Protein AF-A7TA63-F1 (afdb_monomer)

Sequence (282 aa):
MDDSQARKIVGQLEKQIEVIKAYAHTDEETIYQESALFKVASDSLFDERQIQNIIKDSHANIVTVSREFFVIEKTGRRHETEKLYQDLKPYRLLQFHMDDIMSGHFSKTMMEDWANGDKNLLAWRAATGETAFEKTANTNQEIAEQEYFDHGTLLVAFVRAGVELAFETMTASGIIAESAYYESLHETPLIANTIARKKLYEMNRVISDTAEYGCYLFDHACKPLLEDFMKTVHTDVIGKSFSKDNGVDNQELIAVNKAIREHEVEKVGAVLRASMTAMKKI

Mean predicted aligned error: 14.35 Å

InterPro domains:
  IPR000506 Ketol-acid reductoisomerase, C-terminal [PF01450] (153-276)
  IPR000506 Ketol-acid reductoisomerase, C-terminal [PS51851] (139-279)
  IPR008927 6-phosphogluconate dehydrogenase-like, C-terminal domain superfamily [SSF48179] (93-136)
  IPR008927 6-phosphogluconate dehydrogenase-like, C-terminal domain superfamily [SSF48179] (142-279)
  IPR013023 Ketol-acid reductoisomerase [PTHR21371] (115-281)
  IPR013328 6-phosphogluconate dehydrogenase, domain 2 [G3DSA:1.10.1040.10] (19-282)
  IPR019455 Acetolactate synthase, small subunit, C-terminal [PF10369] (33-96)
  IPR045865 ACT-like domain [SSF55021] (25-96)

pLDDT: mean 79.31, std 15.92, range [33.53, 97.81]

Foldseek 3Di:
DDPVVQVVVQVVQCPDPPDPGDDDDDPVRDDDKAKWKWKFFLCLVPVPPQVVVLLVVLVWDFPDDDNTITMIIHIGDPVSNVVSVVSCVVRHGPDTDDDCPRVCVLVVVCVVCVVVVVVVLVVVLVVVCVDPVNVPDDDPDDADPVNCCQQAQVVVVCLLVQLLVQLCVCVVSVHDSLVSLCVGVVCVVVLVVQCVVRRVNSSLVVDDSSVSSVVVVCCVVVCVVCVVVVVVDDSCSHRHGVDPDPDDDPVVVVVVVVVSCPRSSNVSVVVVVVVVVVVVPD

Nearest PDB structures (foldseek):
  1yrl-assembly1_B  TM=9.744E-01  e=3.727E-14  Escherichia coli
  3ulk-assembly1_A  TM=9.748E-01  e=4.912E-14  Escherichia coli K-12
  1yrl-assembly1_D  TM=8.476E-01  e=2.577E-13  Escherichia coli
  2pc6-assembly1_A  TM=5.976E-01  e=9.847E-03  Nitrosomonas europaea ATCC 19718
  2pc6-assembly2_D  TM=6.185E-01  e=1.619E-02  Nitrosomonas europaea ATCC 19718

Structure (mmCIF, N/CA/C/O backbone):
data_AF-A7TA63-F1
#
_entry.id   AF-A7TA63-F1
#
loop_
_atom_site.group_PDB
_atom_site.id
_atom_site.type_symbol
_atom_site.label_atom_id
_atom_site.label_alt_id
_atom_site.label_comp_id
_atom_site.label_asym_id
_atom_site.label_entity_id
_atom_site.label_seq_id
_atom_site.pdbx_PDB_ins_code
_atom_site.Cartn_x
_atom_site.Cartn_y
_atom_site.Cartn_z
_atom_site.occupancy
_atom_site.B_iso_or_equiv
_atom_site.auth_seq_id
_atom_site.auth_comp_id
_atom_site.auth_asym_id
_atom_site.auth_atom_id
_atom_site.pdbx_PDB_model_num
ATOM 1 N N . MET A 1 1 ? 13.945 21.956 -14.832 1.00 53.81 1 MET A N 1
ATOM 2 C CA . MET A 1 1 ? 13.839 22.452 -13.438 1.00 53.81 1 MET A CA 1
ATOM 3 C C . MET A 1 1 ? 14.879 23.549 -13.240 1.00 53.81 1 MET A C 1
ATOM 5 O O . MET A 1 1 ? 15.939 23.428 -13.841 1.00 53.81 1 MET A O 1
ATOM 9 N N . ASP A 1 2 ? 14.596 24.617 -12.486 1.00 64.88 2 ASP A N 1
ATOM 10 C CA . ASP A 1 2 ? 15.633 25.620 -12.190 1.00 64.88 2 ASP A CA 1
ATOM 11 C C . ASP A 1 2 ? 16.641 25.079 -11.147 1.00 64.88 2 ASP A C 1
ATOM 13 O O . ASP A 1 2 ? 16.307 24.214 -10.331 1.00 64.88 2 ASP A O 1
ATOM 17 N N . ASP A 1 3 ? 17.886 25.564 -11.176 1.00 60.69 3 ASP A N 1
ATOM 18 C CA . ASP A 1 3 ? 18.978 25.080 -10.308 1.00 60.69 3 ASP A CA 1
ATOM 19 C C . ASP A 1 3 ? 18.711 25.321 -8.801 1.00 60.69 3 ASP A C 1
ATOM 21 O O . ASP A 1 3 ? 19.213 24.609 -7.932 1.00 60.69 3 ASP A O 1
ATOM 25 N N . SER A 1 4 ? 17.866 26.298 -8.461 1.00 61.03 4 SER A N 1
ATOM 26 C CA . SER A 1 4 ? 17.436 26.607 -7.090 1.00 61.03 4 SER A CA 1
ATOM 27 C C . SER A 1 4 ? 16.388 25.607 -6.578 1.00 61.03 4 SER A C 1
ATOM 29 O O . SER A 1 4 ? 16.456 25.152 -5.432 1.00 61.03 4 SER A O 1
ATOM 31 N N . GLN A 1 5 ? 15.453 25.198 -7.436 1.00 57.38 5 GLN A N 1
ATOM 32 C CA . GLN A 1 5 ? 14.463 24.152 -7.177 1.00 57.38 5 GLN A CA 1
ATOM 33 C C . GLN A 1 5 ? 15.135 22.783 -7.023 1.00 57.38 5 GLN A C 1
ATOM 35 O O . GLN A 1 5 ? 14.825 22.055 -6.080 1.00 57.38 5 GLN A O 1
ATOM 40 N N . ALA A 1 6 ? 16.122 22.482 -7.871 1.00 60.56 6 ALA A N 1
ATOM 41 C CA . ALA A 1 6 ? 16.921 21.261 -7.792 1.00 60.56 6 ALA A CA 1
ATOM 42 C C . ALA A 1 6 ? 17.615 21.112 -6.435 1.00 60.56 6 ALA A C 1
ATOM 44 O O . ALA A 1 6 ? 17.531 20.075 -5.778 1.00 60.56 6 ALA A O 1
ATOM 45 N N . ARG A 1 7 ? 18.243 22.196 -5.970 1.00 63.38 7 ARG A N 1
ATOM 46 C CA . ARG A 1 7 ? 18.928 22.244 -4.673 1.00 63.38 7 ARG A CA 1
ATOM 47 C C . ARG A 1 7 ? 17.973 22.112 -3.492 1.00 63.38 7 ARG A C 1
ATOM 49 O O . ARG A 1 7 ? 18.346 21.510 -2.487 1.00 63.38 7 ARG A O 1
ATOM 56 N N . LYS A 1 8 ? 16.749 22.643 -3.593 1.00 59.38 8 LYS A N 1
ATOM 57 C CA . LYS A 1 8 ? 15.716 22.441 -2.565 1.00 59.38 8 LYS A CA 1
ATOM 58 C C . LYS A 1 8 ? 15.323 20.971 -2.440 1.00 59.38 8 LYS A C 1
ATOM 60 O O . LYS A 1 8 ? 15.286 20.478 -1.318 1.00 59.38 8 LYS A O 1
ATOM 65 N N . ILE A 1 9 ? 15.093 20.286 -3.561 1.00 57.59 9 ILE A N 1
ATOM 66 C CA . ILE A 1 9 ? 14.708 18.866 -3.584 1.00 57.59 9 ILE A CA 1
ATOM 67 C C . ILE A 1 9 ? 15.854 17.985 -3.078 1.00 57.59 9 ILE A C 1
ATOM 69 O O . ILE A 1 9 ? 15.640 17.155 -2.200 1.00 57.59 9 ILE A O 1
ATOM 73 N N . VAL A 1 10 ? 17.086 18.221 -3.539 1.00 66.19 10 VAL A N 1
ATOM 74 C CA . VAL A 1 10 ? 18.284 17.527 -3.029 1.00 66.19 10 VAL A CA 1
ATOM 75 C C . VAL A 1 10 ? 18.410 17.706 -1.514 1.00 66.19 10 VAL A C 1
ATOM 77 O O . VAL A 1 10 ? 18.545 16.726 -0.788 1.00 66.19 10 VAL A O 1
ATOM 80 N N . GLY A 1 11 ? 18.259 18.934 -1.010 1.00 54.28 11 GLY A N 1
ATOM 81 C CA . GLY A 1 11 ? 18.314 19.213 0.427 1.00 54.28 11 GLY A CA 1
ATOM 82 C C . GLY A 1 11 ? 17.121 18.689 1.240 1.00 54.28 11 GLY A C 1
ATOM 83 O O . GLY A 1 11 ? 17.199 18.648 2.468 1.00 54.28 11 GLY A O 1
ATOM 84 N N . GLN A 1 12 ? 16.008 18.323 0.599 1.00 55.81 12 GLN A N 1
ATOM 85 C CA . GLN A 1 12 ? 14.879 17.630 1.230 1.00 55.81 12 GLN A CA 1
ATOM 86 C C . GLN A 1 12 ? 15.097 16.111 1.250 1.00 55.81 12 GLN A C 1
ATOM 88 O O . GLN A 1 12 ? 14.783 15.478 2.254 1.00 55.81 12 GLN A O 1
ATOM 93 N N . LEU A 1 13 ? 15.680 15.542 0.190 1.00 51.88 13 LEU A N 1
ATOM 94 C CA . LEU A 1 13 ? 16.027 14.121 0.100 1.00 51.88 13 LEU A CA 1
ATOM 95 C C . LEU A 1 13 ? 17.143 13.746 1.081 1.00 51.88 13 LEU A C 1
ATOM 97 O O . LEU A 1 13 ? 17.016 12.753 1.781 1.00 51.88 13 LEU A O 1
ATOM 101 N N . GLU A 1 14 ? 18.172 14.584 1.241 1.00 55.19 14 GLU A N 1
ATOM 102 C CA . GLU A 1 14 ? 19.239 14.378 2.242 1.00 55.19 14 GLU A CA 1
ATOM 103 C C . GLU A 1 14 ? 18.755 14.449 3.702 1.00 55.19 14 GLU A C 1
ATOM 105 O O . GLU A 1 14 ? 19.492 14.099 4.621 1.00 55.19 14 GLU A O 1
ATOM 110 N N . LYS A 1 15 ? 17.525 14.922 3.941 1.00 44.00 15 LYS A N 1
ATOM 111 C CA . LYS A 1 15 ? 16.909 14.954 5.277 1.00 44.00 15 LYS A CA 1
ATOM 112 C C . LYS A 1 15 ? 16.076 13.713 5.589 1.00 44.00 15 LYS A C 1
ATOM 114 O O . LYS A 1 15 ? 15.594 13.604 6.716 1.00 44.00 15 LYS A O 1
ATOM 119 N N . GLN A 1 16 ? 15.892 12.811 4.627 1.00 45.34 16 GLN A N 1
ATOM 120 C CA . GLN A 1 16 ? 15.265 11.516 4.871 1.00 45.34 16 GLN A CA 1
ATOM 121 C C . GLN A 1 16 ? 16.235 10.599 5.619 1.00 45.34 16 GLN A C 1
ATOM 123 O O . GLN A 1 16 ? 17.453 10.663 5.434 1.00 45.34 16 GLN A O 1
ATOM 128 N N . ILE A 1 17 ? 15.696 9.750 6.492 1.00 33.97 17 ILE A N 1
ATOM 129 C CA . ILE A 1 17 ? 16.495 8.744 7.193 1.00 33.97 17 ILE A CA 1
ATOM 130 C C . ILE A 1 17 ? 16.982 7.748 6.124 1.00 33.97 17 ILE A C 1
ATOM 132 O O . ILE A 1 17 ? 16.183 7.301 5.316 1.00 33.97 17 ILE A O 1
ATOM 136 N N . GLU A 1 18 ? 18.291 7.462 6.105 1.00 33.69 18 GLU A N 1
ATOM 137 C CA . GLU A 1 18 ? 19.016 6.575 5.158 1.00 33.69 18 GLU A CA 1
ATOM 138 C C . GLU A 1 18 ? 19.548 7.182 3.843 1.00 33.69 18 GLU A C 1
ATOM 140 O O . GLU A 1 18 ? 20.330 6.528 3.149 1.00 33.69 18 GLU A O 1
ATOM 145 N N . VAL A 1 19 ? 19.284 8.455 3.526 1.00 37.50 19 VAL A N 1
ATOM 146 C CA . VAL A 1 19 ? 19.917 9.093 2.354 1.00 37.50 19 VAL A CA 1
ATOM 147 C C . VAL A 1 19 ? 21.323 9.585 2.704 1.00 37.50 19 VAL A C 1
ATOM 149 O O . VAL A 1 19 ? 21.501 10.593 3.382 1.00 37.50 19 VAL A O 1
ATOM 152 N N . ILE A 1 20 ? 22.349 8.880 2.213 1.00 45.41 20 ILE A N 1
ATOM 153 C CA . ILE A 1 20 ? 23.762 9.252 2.427 1.00 45.41 20 ILE A CA 1
ATOM 154 C C . ILE A 1 20 ? 24.123 10.526 1.642 1.00 45.41 20 ILE A C 1
ATOM 156 O O . ILE A 1 20 ? 24.919 11.335 2.125 1.00 45.41 20 ILE A O 1
ATOM 160 N N . LYS A 1 21 ? 23.569 10.695 0.429 1.00 33.53 21 LYS A N 1
ATOM 161 C CA . LYS A 1 21 ? 23.779 11.865 -0.441 1.00 33.53 21 LYS A CA 1
ATOM 162 C C . LYS A 1 21 ? 22.793 11.889 -1.610 1.00 33.53 21 LYS A C 1
ATOM 164 O O . LYS A 1 21 ? 22.507 10.833 -2.170 1.00 33.53 21 LYS A O 1
ATOM 169 N N . ALA A 1 22 ? 22.347 13.075 -2.025 1.00 41.25 22 ALA A N 1
ATOM 170 C CA . ALA A 1 22 ? 21.531 13.250 -3.228 1.00 41.25 22 ALA A CA 1
ATOM 171 C C . ALA A 1 22 ? 22.246 14.128 -4.270 1.00 41.25 22 ALA A C 1
ATOM 173 O O . ALA A 1 22 ? 23.018 15.028 -3.936 1.00 41.25 22 ALA A O 1
ATOM 174 N N . TYR A 1 23 ? 21.999 13.850 -5.549 1.00 47.62 23 TYR A N 1
ATOM 175 C CA . TYR A 1 23 ? 22.597 14.558 -6.679 1.00 47.62 23 TYR A CA 1
ATOM 176 C C . TYR A 1 23 ? 21.490 15.101 -7.581 1.00 47.62 23 TYR A C 1
ATOM 178 O O . TYR A 1 23 ? 20.477 14.438 -7.788 1.00 47.62 23 TYR A O 1
ATOM 186 N N . ALA A 1 24 ? 21.691 16.304 -8.112 1.00 48.75 24 ALA A N 1
ATOM 187 C CA . ALA A 1 24 ? 20.853 16.866 -9.162 1.00 48.75 24 ALA A CA 1
ATOM 188 C C . ALA A 1 24 ? 21.648 16.904 -10.466 1.00 48.75 24 ALA A C 1
ATOM 190 O O . ALA A 1 24 ? 22.816 17.297 -10.467 1.00 48.75 24 ALA A O 1
ATOM 191 N N . HIS A 1 25 ? 20.992 16.520 -11.555 1.00 53.28 25 HIS A N 1
ATOM 192 C CA . HIS A 1 25 ? 21.517 16.577 -12.912 1.00 53.28 25 HIS A CA 1
ATOM 193 C C . HIS A 1 25 ? 20.530 17.346 -13.787 1.00 53.28 25 HIS A C 1
ATOM 195 O O . HIS A 1 25 ? 19.318 17.303 -13.560 1.00 53.28 25 HIS A O 1
ATOM 201 N N . THR A 1 26 ? 21.043 18.078 -14.770 1.00 61.34 26 THR A N 1
ATOM 202 C CA . THR A 1 26 ? 20.208 18.711 -15.797 1.00 61.34 26 THR A CA 1
ATOM 203 C C . THR A 1 26 ? 19.808 17.693 -16.873 1.00 61.34 26 THR A C 1
ATOM 205 O O . THR A 1 26 ? 20.427 16.635 -17.003 1.00 61.34 26 THR A O 1
ATOM 208 N N . ASP A 1 27 ? 18.772 17.985 -17.667 1.00 49.59 27 ASP A N 1
ATOM 209 C CA . ASP A 1 27 ? 18.312 17.078 -18.737 1.00 49.59 27 ASP A CA 1
ATOM 210 C C . ASP A 1 27 ? 19.390 16.832 -19.812 1.00 49.59 27 ASP A C 1
ATOM 212 O O . ASP A 1 27 ? 19.384 15.795 -20.470 1.00 49.59 27 ASP A O 1
ATOM 216 N N . GLU A 1 28 ? 20.353 17.749 -19.960 1.00 51.25 28 GLU A N 1
ATOM 217 C CA . GLU A 1 28 ? 21.514 17.590 -20.849 1.00 51.25 28 GLU A CA 1
ATOM 218 C C . GLU A 1 28 ? 22.608 16.684 -20.251 1.00 51.25 28 GLU A C 1
ATOM 220 O O . GLU A 1 28 ? 23.429 16.132 -20.983 1.00 51.25 28 GLU A O 1
ATOM 225 N N . GLU A 1 29 ? 22.598 16.489 -18.930 1.00 41.81 29 GLU A N 1
ATOM 226 C CA . GLU A 1 29 ? 23.540 15.651 -18.177 1.00 41.81 29 GLU A CA 1
ATOM 227 C C . GLU A 1 29 ? 22.966 14.259 -17.851 1.00 41.81 29 GLU A C 1
ATOM 229 O O . GLU A 1 29 ? 23.691 13.394 -17.357 1.00 41.81 29 GLU A O 1
ATOM 234 N N . THR A 1 30 ? 21.681 14.023 -18.145 1.00 48.62 30 THR A N 1
ATOM 235 C CA . THR A 1 30 ? 20.950 12.805 -17.764 1.00 48.62 30 THR A CA 1
ATOM 236 C C . THR A 1 30 ? 20.562 11.988 -18.996 1.00 48.62 30 THR A C 1
ATOM 238 O O . THR A 1 30 ? 19.736 12.395 -19.809 1.00 48.62 30 THR A O 1
ATOM 241 N N . ILE A 1 31 ? 21.1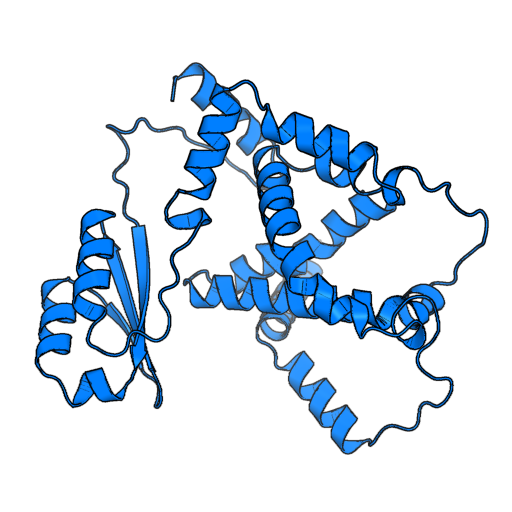24 10.785 -19.137 1.00 52.47 31 ILE 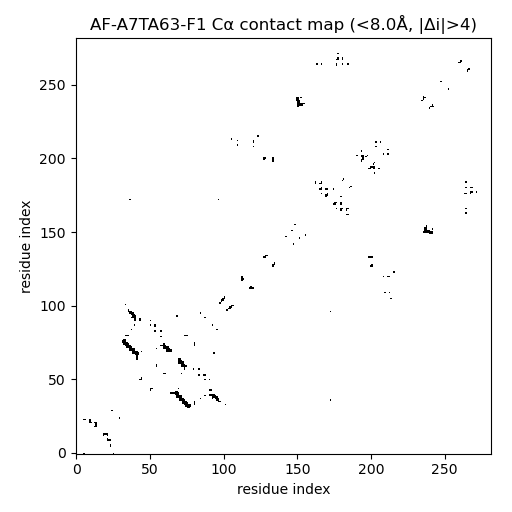A N 1
ATOM 242 C CA . ILE A 1 31 ? 20.647 9.805 -20.122 1.00 52.47 31 ILE A CA 1
ATOM 243 C C . ILE A 1 31 ? 19.531 8.995 -19.454 1.00 52.47 31 ILE A C 1
ATOM 245 O O . ILE A 1 31 ? 19.810 8.060 -18.710 1.00 52.47 31 ILE A O 1
ATOM 249 N N . TYR A 1 32 ? 18.269 9.344 -19.718 1.00 54.53 32 TYR A N 1
ATOM 250 C CA . TYR A 1 32 ? 17.125 8.556 -19.252 1.00 54.53 32 TYR A CA 1
ATOM 251 C C . TYR A 1 32 ? 17.061 7.228 -20.020 1.00 54.53 32 TYR A C 1
ATOM 253 O O . TYR A 1 32 ? 16.802 7.194 -21.229 1.00 54.53 32 TYR A O 1
ATOM 261 N N . GLN A 1 33 ? 17.340 6.138 -19.312 1.00 48.09 33 GLN A N 1
ATOM 262 C CA . GLN A 1 33 ? 17.043 4.778 -19.738 1.00 48.09 33 GLN A CA 1
ATOM 263 C C . GLN A 1 33 ? 15.970 4.223 -18.804 1.00 48.09 33 GLN A C 1
ATOM 265 O O . GLN A 1 33 ? 16.122 4.240 -17.588 1.00 48.09 33 GLN A O 1
ATOM 270 N N . GLU A 1 34 ? 14.876 3.769 -19.391 1.00 59.41 34 GLU A N 1
ATOM 271 C CA . GLU A 1 34 ? 13.706 3.205 -18.733 1.00 59.41 34 GLU A CA 1
ATOM 272 C C . GLU A 1 34 ? 13.710 1.701 -19.003 1.00 59.41 34 GLU A C 1
ATOM 274 O O . GLU A 1 34 ? 13.905 1.293 -20.151 1.00 59.41 34 GLU A O 1
ATOM 279 N N . SER A 1 35 ? 13.504 0.877 -17.976 1.00 60.62 35 SER A N 1
ATOM 280 C CA . SER A 1 35 ? 13.228 -0.552 -18.154 1.00 60.62 35 SER A CA 1
ATOM 281 C C . SER A 1 35 ? 11.720 -0.771 -18.177 1.00 60.62 35 SER A C 1
ATOM 283 O O . SER A 1 35 ? 11.033 -0.390 -17.238 1.00 60.62 35 SER A O 1
ATOM 285 N N . ALA A 1 36 ? 11.217 -1.390 -19.243 1.00 64.44 36 ALA A N 1
ATOM 286 C CA . ALA A 1 36 ? 9.819 -1.778 -19.392 1.00 64.44 36 ALA A CA 1
ATOM 287 C C . ALA A 1 36 ? 9.696 -3.303 -19.463 1.00 64.44 36 ALA A C 1
ATOM 289 O O . ALA A 1 36 ? 10.477 -3.955 -20.165 1.00 64.44 36 ALA A O 1
ATOM 290 N N . LEU A 1 37 ? 8.697 -3.858 -18.771 1.00 70.94 37 LEU A N 1
ATOM 291 C CA . LEU A 1 37 ? 8.386 -5.286 -18.786 1.00 70.94 37 LEU A CA 1
ATOM 292 C C . LEU A 1 37 ? 7.083 -5.558 -19.540 1.00 70.94 37 LEU A C 1
ATOM 294 O O . LEU A 1 37 ? 6.034 -4.973 -19.267 1.00 70.94 37 LEU A O 1
ATOM 298 N N . PHE A 1 38 ? 7.143 -6.502 -20.472 1.00 76.31 38 PHE A N 1
ATOM 299 C CA . PHE A 1 38 ? 6.030 -6.906 -21.322 1.00 76.31 38 PHE A CA 1
ATOM 300 C C . PHE A 1 38 ? 5.689 -8.358 -21.033 1.00 76.31 38 PHE A C 1
ATOM 302 O O . PHE A 1 38 ? 6.486 -9.252 -21.320 1.00 76.31 38 PHE A O 1
ATOM 309 N N . LYS A 1 39 ? 4.499 -8.607 -20.483 1.00 76.94 39 LYS A N 1
ATOM 310 C CA . LYS A 1 39 ? 4.003 -9.963 -20.256 1.00 76.94 39 LYS A CA 1
ATOM 311 C C . LYS A 1 39 ? 3.156 -10.397 -21.440 1.00 76.94 39 LYS A C 1
ATOM 313 O O . LYS A 1 39 ? 2.088 -9.839 -21.688 1.00 76.94 39 LYS A O 1
ATOM 318 N N . VAL A 1 40 ? 3.617 -11.415 -22.147 1.00 81.50 40 VAL A N 1
ATOM 319 C CA . VAL A 1 40 ? 3.031 -11.904 -23.398 1.00 81.50 40 VAL A CA 1
ATOM 320 C C . VAL A 1 40 ? 2.637 -13.372 -23.230 1.00 81.50 40 VAL A C 1
ATOM 322 O O . VAL A 1 40 ? 3.275 -14.100 -22.471 1.00 81.50 40 VAL A O 1
ATOM 325 N N . ALA A 1 41 ? 1.573 -13.820 -23.898 1.00 83.94 41 ALA A N 1
ATOM 326 C CA . ALA A 1 41 ? 1.156 -15.221 -23.857 1.00 83.94 41 ALA A CA 1
ATOM 327 C C . ALA A 1 41 ? 2.229 -16.157 -24.456 1.00 83.94 41 ALA A C 1
ATOM 329 O O . ALA A 1 41 ? 2.826 -15.856 -25.490 1.00 83.94 41 ALA A O 1
ATOM 330 N N . SER A 1 42 ? 2.495 -17.295 -23.802 1.00 83.38 42 SER A N 1
ATOM 331 C CA . SER A 1 42 ? 3.596 -18.197 -24.192 1.00 83.38 42 SER A CA 1
ATOM 332 C C . SER A 1 42 ? 3.416 -18.854 -25.556 1.00 83.38 42 SER A C 1
ATOM 334 O O . SER A 1 42 ? 4.409 -19.152 -26.212 1.00 83.38 42 SER A O 1
ATOM 336 N N . ASP A 1 43 ? 2.178 -19.066 -25.999 1.00 82.25 43 ASP A N 1
ATOM 337 C CA . ASP A 1 43 ? 1.867 -19.600 -27.333 1.00 82.25 43 ASP A CA 1
ATOM 338 C C . ASP A 1 43 ? 2.452 -18.721 -28.449 1.00 82.25 43 ASP A C 1
ATOM 340 O O . ASP A 1 43 ? 3.068 -19.214 -29.394 1.00 82.25 43 ASP A O 1
ATOM 344 N N . SER A 1 44 ? 2.397 -17.406 -28.257 1.00 80.12 44 SER A N 1
ATOM 345 C CA . SER A 1 44 ? 2.892 -16.420 -29.215 1.00 80.12 44 SER A CA 1
ATOM 346 C C . SER A 1 44 ? 4.410 -16.523 -29.423 1.00 80.12 44 SER A C 1
ATOM 348 O O . SER A 1 44 ? 4.891 -16.296 -30.529 1.00 80.12 44 SER A O 1
ATOM 350 N N . LEU A 1 45 ? 5.177 -16.935 -28.401 1.00 79.50 45 LEU A N 1
ATOM 351 C CA . LEU A 1 45 ? 6.637 -17.098 -28.491 1.00 79.50 45 LEU A CA 1
ATOM 352 C C . LEU A 1 45 ? 7.057 -18.244 -29.421 1.00 79.50 45 LEU A C 1
ATOM 354 O O . LEU A 1 45 ? 8.101 -18.155 -30.074 1.00 79.50 45 LEU A O 1
ATOM 358 N N . PHE A 1 46 ? 6.282 -19.328 -29.455 1.00 76.19 46 PHE A N 1
ATOM 359 C CA . PHE A 1 46 ? 6.643 -20.555 -30.170 1.00 76.19 46 PHE A CA 1
ATOM 360 C C . PHE A 1 46 ? 5.974 -20.660 -31.541 1.00 76.19 46 PHE A C 1
ATOM 362 O O . PHE A 1 46 ? 6.592 -21.182 -32.472 1.00 76.19 46 PHE A O 1
ATOM 369 N N . ASP A 1 47 ? 4.762 -20.123 -31.680 1.00 73.06 47 ASP A N 1
ATOM 370 C CA . ASP A 1 47 ? 3.962 -20.267 -32.895 1.00 73.06 47 ASP A CA 1
ATOM 371 C C . ASP A 1 47 ? 4.226 -19.149 -33.920 1.00 73.06 47 ASP A C 1
ATOM 373 O O . ASP A 1 47 ? 4.037 -19.346 -35.124 1.00 73.06 47 ASP A O 1
ATOM 377 N N . GLU A 1 48 ? 4.743 -17.992 -33.486 1.00 74.38 48 GLU A N 1
ATOM 378 C CA . GLU A 1 48 ? 4.901 -16.813 -34.340 1.00 74.38 48 GLU A CA 1
ATOM 379 C C . GLU A 1 48 ? 6.368 -16.383 -34.498 1.00 74.38 48 GLU A C 1
ATOM 381 O O . GLU A 1 48 ? 6.959 -15.732 -33.645 1.00 74.38 48 GLU A O 1
ATOM 386 N N . ARG A 1 49 ? 6.988 -16.660 -35.656 1.00 77.88 49 ARG A N 1
ATOM 387 C CA . ARG A 1 49 ? 8.387 -16.242 -35.923 1.00 77.88 49 ARG A CA 1
ATOM 388 C C . ARG A 1 49 ? 8.618 -14.730 -35.840 1.00 77.88 49 ARG A C 1
ATOM 390 O O . ARG A 1 49 ? 9.750 -14.299 -35.634 1.00 77.88 49 ARG A O 1
ATOM 397 N N . GLN A 1 50 ? 7.579 -13.926 -36.050 1.00 82.62 50 GLN A N 1
ATOM 398 C CA . GLN A 1 50 ? 7.704 -12.472 -36.063 1.00 82.62 50 GLN A CA 1
ATOM 399 C C . GLN A 1 50 ? 7.994 -11.905 -34.668 1.00 82.62 50 GLN A C 1
ATOM 401 O O . GLN A 1 50 ? 8.815 -10.996 -34.571 1.00 82.62 50 GLN A O 1
ATOM 406 N N . ILE A 1 51 ? 7.449 -12.487 -33.591 1.00 84.38 51 ILE A N 1
ATOM 407 C CA . ILE A 1 51 ? 7.730 -12.000 -32.234 1.00 84.38 51 ILE A CA 1
ATOM 408 C C . ILE A 1 51 ? 9.189 -12.223 -31.833 1.00 84.38 51 ILE A C 1
ATOM 410 O O . ILE A 1 51 ? 9.801 -11.362 -31.210 1.00 84.38 51 ILE A O 1
ATOM 414 N N . GLN A 1 52 ? 9.784 -13.344 -32.251 1.00 84.06 52 GLN A N 1
ATOM 415 C CA . GLN A 1 52 ? 11.191 -13.645 -31.975 1.00 84.06 52 GLN A CA 1
ATOM 416 C C . GLN A 1 52 ? 12.117 -12.629 -32.654 1.00 84.06 52 GLN A C 1
ATOM 418 O O . GLN A 1 52 ? 13.118 -12.215 -32.069 1.00 84.06 52 GLN A O 1
ATOM 423 N N . ASN A 1 53 ? 11.757 -12.190 -33.866 1.00 85.88 53 ASN A N 1
ATOM 424 C CA . ASN A 1 53 ? 12.475 -11.126 -34.563 1.00 85.88 53 ASN A CA 1
ATOM 425 C C . ASN A 1 53 ? 12.277 -9.774 -33.867 1.00 85.88 53 ASN A C 1
ATOM 427 O O . ASN A 1 53 ? 13.260 -9.086 -33.637 1.00 85.88 53 ASN A O 1
ATOM 431 N N . ILE A 1 54 ? 11.054 -9.433 -33.445 1.00 87.12 54 ILE A N 1
ATOM 432 C CA . ILE A 1 54 ? 10.769 -8.194 -32.698 1.00 87.12 54 ILE A CA 1
ATOM 433 C C . ILE A 1 54 ? 11.589 -8.130 -31.402 1.00 87.12 54 ILE A C 1
ATOM 435 O O . ILE A 1 54 ? 12.218 -7.110 -31.125 1.00 87.12 54 ILE A O 1
ATOM 439 N N . ILE A 1 55 ? 11.648 -9.218 -30.629 1.00 86.38 55 ILE A N 1
ATOM 440 C CA . ILE A 1 55 ? 12.443 -9.296 -29.389 1.00 86.38 55 ILE A CA 1
ATOM 441 C C . ILE A 1 55 ? 13.936 -9.105 -29.692 1.00 86.38 55 ILE A C 1
ATOM 443 O O . ILE A 1 55 ? 14.620 -8.331 -29.022 1.00 86.38 55 ILE A O 1
ATOM 447 N N . LYS A 1 56 ? 14.443 -9.770 -30.736 1.00 85.88 56 LYS A N 1
ATOM 448 C CA . LYS A 1 56 ? 15.853 -9.688 -31.133 1.00 85.88 56 LYS A CA 1
ATOM 449 C C . LYS A 1 56 ? 16.238 -8.297 -31.646 1.00 85.88 56 LYS A C 1
ATOM 451 O O . LYS A 1 56 ? 17.273 -7.769 -31.246 1.00 85.88 56 LYS A O 1
ATOM 456 N N . ASP A 1 57 ? 15.411 -7.714 -32.506 1.00 88.38 57 ASP A N 1
ATOM 457 C CA . ASP A 1 57 ? 15.659 -6.429 -33.167 1.00 88.38 57 ASP A CA 1
ATOM 458 C C . ASP A 1 57 ? 15.456 -5.243 -32.214 1.00 88.38 57 ASP A C 1
ATOM 460 O O . ASP A 1 57 ? 16.066 -4.190 -32.392 1.00 88.38 57 ASP A O 1
ATOM 464 N N . SER A 1 58 ? 14.633 -5.410 -31.175 1.00 84.06 58 SER A N 1
ATOM 465 C CA . SER A 1 58 ? 14.475 -4.420 -30.106 1.00 84.06 58 SER A CA 1
ATOM 466 C C . SER A 1 58 ? 15.562 -4.499 -29.034 1.00 84.06 58 SER A C 1
ATOM 468 O O . SER A 1 58 ? 15.579 -3.647 -28.150 1.00 84.06 58 SER A O 1
ATOM 470 N N . HIS A 1 59 ? 16.489 -5.461 -29.101 1.00 86.31 59 HIS A N 1
ATOM 471 C CA . HIS A 1 59 ? 17.481 -5.704 -28.047 1.00 86.31 59 HIS A CA 1
ATOM 472 C C . HIS A 1 59 ? 16.840 -5.925 -26.666 1.00 86.31 59 HIS A C 1
ATOM 474 O O . HIS A 1 59 ? 17.348 -5.440 -25.655 1.00 86.31 59 HIS A O 1
ATOM 480 N N . ALA A 1 60 ? 15.701 -6.613 -26.634 1.00 85.00 60 ALA A N 1
ATOM 481 C CA . ALA A 1 60 ? 14.991 -6.924 -25.406 1.00 85.00 60 ALA A CA 1
ATOM 482 C C . ALA A 1 60 ? 15.404 -8.302 -24.858 1.00 85.00 60 ALA A C 1
ATOM 484 O O . ALA A 1 60 ? 15.702 -9.229 -25.615 1.00 85.00 60 ALA A O 1
ATOM 485 N N . ASN A 1 61 ? 15.418 -8.445 -23.535 1.00 82.56 61 ASN A N 1
ATOM 486 C CA . ASN A 1 61 ? 15.784 -9.673 -22.840 1.00 82.56 61 ASN A CA 1
ATOM 487 C C . ASN A 1 61 ? 14.536 -10.465 -22.464 1.00 82.56 61 ASN A C 1
ATOM 489 O O . ASN A 1 61 ? 13.568 -9.905 -21.964 1.00 82.56 61 ASN A O 1
ATOM 493 N N . ILE A 1 62 ? 14.553 -11.784 -22.636 1.00 83.56 62 ILE A N 1
ATOM 494 C CA . ILE A 1 62 ? 13.518 -12.636 -22.042 1.00 83.56 62 ILE A CA 1
ATOM 495 C C . ILE A 1 62 ? 13.920 -12.907 -20.592 1.00 83.56 62 ILE A C 1
ATOM 497 O O . ILE A 1 62 ? 14.933 -13.558 -20.344 1.00 83.56 62 ILE A O 1
ATOM 501 N N . VAL A 1 63 ? 13.126 -12.407 -19.648 1.00 77.94 63 VAL A N 1
ATOM 502 C CA . VAL A 1 63 ? 13.388 -12.520 -18.204 1.00 77.94 63 VAL A CA 1
ATOM 503 C C . VAL A 1 63 ? 12.915 -13.865 -17.669 1.00 77.94 63 VAL A C 1
ATOM 505 O O . VAL A 1 63 ? 13.611 -14.526 -16.903 1.00 77.94 63 VAL A O 1
ATOM 508 N N . THR A 1 64 ? 11.717 -14.288 -18.073 1.00 72.88 64 THR A N 1
ATOM 509 C CA . THR A 1 64 ? 11.136 -15.561 -17.642 1.00 72.88 64 THR A CA 1
ATOM 510 C C . THR A 1 64 ? 10.214 -16.132 -18.705 1.00 72.88 64 THR A C 1
ATOM 512 O O . THR A 1 64 ? 9.586 -15.391 -19.462 1.00 72.88 64 THR A O 1
ATOM 515 N N . VAL A 1 65 ? 10.123 -17.459 -18.743 1.00 82.31 65 VAL A N 1
ATOM 516 C CA . VAL A 1 65 ? 9.205 -18.212 -19.599 1.00 82.31 65 VAL A CA 1
ATOM 517 C C . VAL A 1 65 ? 8.485 -19.233 -18.729 1.00 82.31 65 VAL A C 1
ATOM 519 O O . VAL A 1 65 ? 9.102 -20.122 -18.146 1.00 82.31 65 VAL A O 1
ATOM 522 N N . SER A 1 66 ? 7.168 -19.104 -18.652 1.00 76.88 66 SER A N 1
ATOM 523 C CA . SER A 1 66 ? 6.260 -20.034 -17.983 1.00 76.88 66 SER A CA 1
ATOM 524 C C . SER A 1 66 ? 5.370 -20.736 -19.011 1.00 76.88 66 SER A C 1
ATOM 526 O O . SER A 1 66 ? 5.402 -20.435 -20.204 1.00 76.88 66 SER A O 1
ATOM 528 N N . ARG A 1 67 ? 4.549 -21.694 -18.564 1.00 75.75 67 ARG A N 1
ATOM 529 C CA . ARG A 1 67 ? 3.617 -22.405 -19.460 1.00 75.75 67 ARG A CA 1
ATOM 530 C C . ARG A 1 67 ? 2.548 -21.493 -20.067 1.00 75.75 67 ARG A C 1
ATOM 532 O O . ARG A 1 67 ? 2.079 -21.775 -21.160 1.00 75.75 67 ARG A O 1
ATOM 539 N N . GLU A 1 68 ? 2.181 -20.426 -19.366 1.00 71.88 68 GLU A N 1
ATOM 540 C CA . GLU A 1 68 ? 1.069 -19.546 -19.748 1.00 71.88 68 GLU A CA 1
ATOM 541 C C . GLU A 1 68 ? 1.534 -18.205 -20.326 1.00 71.88 68 GLU A C 1
ATOM 543 O O . GLU A 1 68 ? 0.889 -17.658 -21.220 1.00 71.88 68 GLU A O 1
ATOM 548 N N . PHE A 1 69 ? 2.660 -17.679 -19.843 1.00 81.06 69 PHE A N 1
ATOM 549 C CA . PHE A 1 69 ? 3.210 -16.400 -20.282 1.00 81.06 69 PHE A CA 1
ATOM 550 C C . PHE A 1 69 ? 4.738 -16.397 -20.279 1.00 81.06 69 PHE A C 1
ATOM 552 O O . PHE A 1 69 ? 5.382 -17.184 -19.580 1.00 81.06 69 PHE A O 1
ATOM 559 N N . PHE A 1 70 ? 5.312 -15.435 -20.984 1.00 81.19 70 PHE A N 1
ATOM 560 C CA . PHE A 1 70 ? 6.708 -15.057 -20.860 1.00 81.19 70 PHE A CA 1
ATOM 561 C C . PHE A 1 70 ? 6.829 -13.542 -20.686 1.00 81.19 70 PHE A C 1
ATOM 563 O O . PHE A 1 70 ? 5.922 -12.790 -21.049 1.00 81.19 70 PHE A O 1
ATOM 570 N N . VAL A 1 71 ? 7.924 -13.104 -20.069 1.00 77.25 71 VAL A N 1
ATOM 571 C CA . VAL A 1 71 ? 8.186 -11.687 -19.794 1.00 77.25 71 VAL A CA 1
ATOM 572 C C . VAL A 1 71 ? 9.402 -11.238 -20.582 1.00 77.25 71 VAL A C 1
ATOM 574 O O . VAL A 1 71 ? 10.456 -11.875 -20.523 1.00 77.25 71 VAL A O 1
ATOM 577 N N . ILE A 1 72 ? 9.239 -10.133 -21.298 1.00 84.75 72 ILE A N 1
ATOM 578 C CA . ILE A 1 72 ? 10.292 -9.448 -22.039 1.00 84.75 72 ILE A CA 1
ATOM 579 C C . ILE A 1 72 ? 10.641 -8.167 -21.280 1.00 84.75 72 ILE A C 1
ATOM 581 O O . ILE A 1 72 ? 9.747 -7.404 -20.940 1.00 84.75 72 ILE A O 1
ATOM 585 N N . GLU A 1 73 ? 11.919 -7.911 -21.052 1.00 80.31 73 GLU A N 1
ATOM 586 C CA . GLU A 1 73 ? 12.450 -6.650 -20.544 1.00 80.31 73 GLU A CA 1
ATOM 587 C C . GLU A 1 73 ? 13.110 -5.868 -21.675 1.00 80.31 73 GLU A C 1
ATOM 589 O O . GLU A 1 73 ? 13.968 -6.389 -22.386 1.00 80.31 73 GLU A O 1
ATOM 594 N N . LYS A 1 74 ? 12.766 -4.589 -21.806 1.00 82.75 74 LYS A N 1
ATOM 595 C CA . LYS A 1 74 ? 13.518 -3.643 -22.628 1.00 82.75 74 LYS A CA 1
ATOM 596 C C . LYS A 1 74 ? 13.961 -2.471 -21.778 1.00 82.75 74 LYS A C 1
ATOM 598 O O . LYS A 1 74 ? 13.127 -1.681 -21.351 1.00 82.75 74 LYS A O 1
ATOM 603 N N . THR A 1 75 ? 15.271 -2.310 -21.647 1.00 77.56 75 THR A N 1
ATOM 604 C CA . THR A 1 75 ? 15.882 -1.075 -21.151 1.00 77.56 75 THR A CA 1
ATOM 605 C C . THR A 1 75 ? 16.198 -0.161 -22.325 1.00 77.56 75 THR A C 1
ATOM 607 O O . THR A 1 75 ? 16.855 -0.575 -23.285 1.00 77.56 75 THR A O 1
ATOM 610 N N . GLY A 1 76 ? 15.725 1.078 -22.312 1.00 78.38 76 GLY A N 1
ATOM 611 C CA . GLY A 1 76 ? 15.951 2.008 -23.413 1.00 78.38 76 GLY A CA 1
ATOM 612 C C . GLY A 1 76 ? 15.301 3.362 -23.206 1.00 78.38 76 GLY A C 1
ATOM 613 O O . GLY A 1 76 ? 14.763 3.661 -22.150 1.00 78.38 76 GLY A O 1
ATOM 614 N N . ARG A 1 77 ? 15.353 4.211 -24.225 1.00 77.69 77 ARG A N 1
ATOM 615 C CA . ARG A 1 77 ? 14.625 5.484 -24.192 1.00 77.69 77 ARG A CA 1
ATOM 616 C C . ARG A 1 77 ? 13.127 5.218 -24.341 1.00 77.69 77 ARG A C 1
ATOM 618 O O . ARG A 1 77 ? 12.741 4.295 -25.053 1.00 77.69 77 ARG A O 1
ATOM 625 N N . ARG A 1 78 ? 12.285 6.099 -23.798 1.00 67.25 78 ARG A N 1
ATOM 626 C CA . ARG A 1 78 ? 10.815 5.999 -23.863 1.00 67.25 78 ARG A CA 1
ATOM 627 C C . ARG A 1 78 ? 10.229 5.637 -25.229 1.00 67.25 78 ARG A C 1
ATOM 629 O O 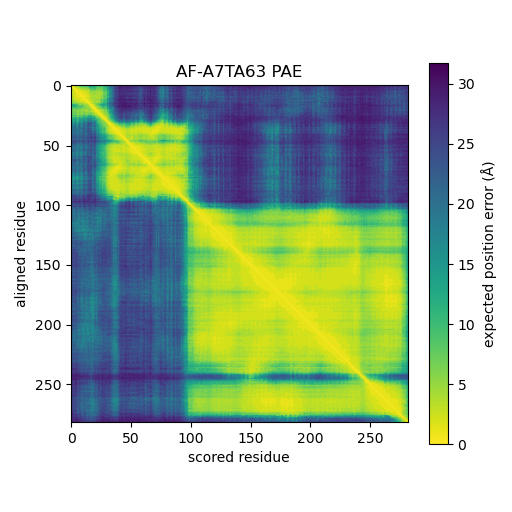. ARG A 1 78 ? 9.292 4.861 -25.344 1.00 67.25 78 ARG A O 1
ATOM 636 N N . HIS A 1 79 ? 10.758 6.225 -26.300 1.00 76.62 79 HIS A N 1
ATOM 637 C CA . HIS A 1 79 ? 10.255 5.953 -27.649 1.00 76.62 79 HIS A CA 1
ATOM 638 C C . HIS A 1 79 ? 10.601 4.536 -28.134 1.00 76.62 79 HIS A C 1
ATOM 640 O O . HIS A 1 79 ? 9.913 4.007 -28.999 1.00 76.62 79 HIS A O 1
ATOM 646 N N . GLU A 1 80 ? 11.655 3.919 -27.596 1.00 80.19 80 GLU A N 1
ATOM 647 C CA . GLU A 1 80 ? 12.036 2.539 -27.898 1.00 80.19 80 GLU A CA 1
ATOM 648 C C . GLU A 1 80 ? 11.138 1.545 -27.156 1.00 80.19 80 GLU A C 1
ATOM 650 O O . GLU A 1 80 ? 10.722 0.549 -27.746 1.00 80.19 80 GLU A O 1
ATOM 655 N N . THR A 1 81 ? 10.809 1.823 -25.889 1.00 77.88 81 THR A N 1
ATOM 656 C CA . THR A 1 81 ? 9.896 0.996 -25.085 1.00 77.88 81 THR A CA 1
ATOM 657 C C . THR A 1 81 ? 8.459 1.094 -25.602 1.00 77.88 81 THR A C 1
ATOM 659 O O . THR A 1 81 ? 7.808 0.067 -25.779 1.00 77.88 81 THR A O 1
ATOM 662 N N . GLU A 1 82 ? 7.993 2.294 -25.962 1.00 77.44 82 GLU A N 1
ATOM 663 C CA . GLU A 1 82 ? 6.680 2.502 -26.592 1.00 77.44 82 GLU A CA 1
ATOM 664 C C . GLU A 1 82 ? 6.594 1.836 -27.971 1.00 77.44 82 GLU A C 1
ATOM 666 O O . GLU A 1 82 ? 5.584 1.229 -28.318 1.00 77.44 82 GLU A O 1
ATOM 671 N N . LYS A 1 83 ? 7.666 1.889 -28.770 1.00 84.31 83 LYS A N 1
ATOM 672 C CA . LYS A 1 83 ? 7.700 1.171 -30.048 1.00 84.31 83 LYS A CA 1
ATOM 673 C C . LYS A 1 83 ? 7.548 -0.337 -29.831 1.00 84.31 83 LYS A C 1
ATOM 675 O O . LYS A 1 83 ? 6.722 -0.960 -30.494 1.00 84.31 83 LYS A O 1
ATOM 680 N N . LEU A 1 84 ? 8.288 -0.906 -28.877 1.00 84.12 84 LEU A N 1
ATOM 681 C CA . LEU A 1 84 ? 8.187 -2.328 -28.553 1.00 84.12 84 LEU A CA 1
ATOM 682 C C . LEU A 1 84 ? 6.789 -2.701 -28.036 1.00 84.12 84 LEU A C 1
ATOM 684 O O . LEU A 1 84 ? 6.267 -3.747 -28.410 1.00 84.12 84 LEU A O 1
ATOM 688 N N . TYR A 1 85 ? 6.147 -1.835 -27.247 1.00 80.56 85 TYR A N 1
ATOM 689 C CA . TYR A 1 85 ? 4.750 -2.013 -26.845 1.00 80.56 85 TYR A CA 1
ATOM 690 C C . TYR A 1 85 ? 3.822 -2.174 -28.059 1.00 80.56 85 TYR A C 1
ATOM 692 O O . TYR A 1 85 ? 3.059 -3.141 -28.133 1.00 80.56 85 TYR A O 1
ATOM 700 N N . GLN A 1 86 ? 3.901 -1.252 -29.025 1.00 80.50 86 GLN A N 1
ATOM 701 C CA . GLN A 1 86 ? 3.057 -1.290 -30.223 1.00 80.50 86 GLN A CA 1
ATOM 702 C C . GLN A 1 86 ? 3.338 -2.528 -31.079 1.00 80.50 86 GLN A C 1
ATOM 704 O O . GLN A 1 86 ? 2.397 -3.145 -31.581 1.00 80.50 86 GLN A O 1
ATOM 709 N N . ASP A 1 87 ? 4.607 -2.922 -31.191 1.00 85.75 87 ASP A N 1
ATOM 710 C CA . ASP A 1 87 ? 5.023 -4.108 -31.938 1.00 85.75 87 ASP A CA 1
ATOM 711 C C . ASP A 1 87 ? 4.540 -5.408 -31.264 1.00 85.75 87 ASP A C 1
ATOM 713 O O . ASP A 1 87 ? 4.185 -6.354 -31.960 1.00 85.75 87 ASP A O 1
ATOM 717 N N . LEU A 1 88 ? 4.466 -5.463 -29.927 1.00 83.69 88 LEU A N 1
ATOM 718 C CA . LEU A 1 88 ? 4.017 -6.643 -29.169 1.00 83.69 88 LEU A CA 1
ATOM 719 C C . LEU A 1 88 ? 2.494 -6.738 -28.997 1.00 83.69 88 LEU A C 1
ATOM 721 O O . LEU A 1 88 ? 1.968 -7.821 -28.737 1.00 83.69 88 LEU A O 1
ATOM 725 N N . LYS A 1 89 ? 1.767 -5.631 -29.164 1.00 78.44 89 LYS A N 1
ATOM 726 C CA . LYS A 1 89 ? 0.308 -5.552 -28.997 1.00 78.44 89 LYS A CA 1
ATOM 727 C C . LYS A 1 89 ? -0.494 -6.610 -29.785 1.00 78.44 89 LYS A C 1
ATOM 729 O O . LYS A 1 89 ? -1.460 -7.127 -29.221 1.00 78.44 89 LYS A O 1
ATOM 734 N N . PRO A 1 90 ? -0.139 -6.976 -31.035 1.00 83.44 90 PRO A N 1
ATOM 735 C CA . PRO A 1 90 ? -0.845 -8.018 -31.785 1.00 83.44 90 PRO A CA 1
ATOM 736 C C . PRO A 1 90 ? -0.696 -9.426 -31.190 1.00 83.44 90 PRO A C 1
ATOM 738 O O . PRO A 1 90 ? -1.567 -10.266 -31.393 1.00 83.44 90 PRO A O 1
ATOM 741 N N . TYR A 1 91 ? 0.363 -9.675 -30.420 1.00 81.12 91 TYR A N 1
ATOM 742 C CA . TYR A 1 91 ? 0.757 -11.004 -29.949 1.00 81.12 91 TYR A CA 1
ATOM 743 C C . TYR A 1 91 ? 0.208 -11.334 -28.560 1.00 81.12 91 TYR A C 1
ATOM 745 O O . TYR A 1 91 ? 0.893 -11.912 -27.723 1.00 81.12 91 TYR A O 1
ATOM 753 N N . ARG A 1 92 ? -1.036 -10.933 -28.279 1.00 72.81 92 ARG A N 1
ATOM 754 C CA . ARG A 1 92 ? -1.718 -11.237 -27.007 1.00 72.81 92 ARG A CA 1
ATOM 755 C C . ARG A 1 92 ? -0.913 -10.790 -25.781 1.00 72.81 92 ARG A C 1
ATOM 757 O O . ARG A 1 92 ? -0.677 -11.558 -24.848 1.00 72.81 92 ARG A O 1
ATOM 764 N N . LEU A 1 93 ? -0.513 -9.521 -25.787 1.00 67.75 93 LEU A N 1
ATOM 765 C CA . LEU A 1 93 ? 0.063 -8.846 -24.629 1.00 67.75 93 LEU A CA 1
ATOM 766 C C . LEU A 1 93 ? -0.935 -8.914 -23.455 1.00 67.75 93 LEU A C 1
ATOM 768 O O . LEU A 1 93 ? -2.005 -8.310 -23.506 1.00 67.75 93 LEU A O 1
ATOM 772 N N . LEU A 1 94 ? -0.607 -9.709 -22.435 1.00 50.59 94 LEU A N 1
ATOM 773 C CA . LEU A 1 94 ? -1.490 -10.035 -21.309 1.00 50.59 94 LEU A CA 1
ATOM 774 C C . LEU A 1 94 ? -1.479 -8.935 -20.253 1.00 50.59 94 LEU A C 1
ATOM 776 O O . LEU A 1 94 ? -2.522 -8.579 -19.714 1.00 50.59 94 LEU A O 1
ATOM 780 N N . GLN A 1 95 ? -0.293 -8.407 -19.960 1.00 50.81 95 GLN A N 1
ATOM 781 C CA . GLN A 1 95 ? -0.107 -7.254 -19.093 1.00 50.81 95 GLN A CA 1
ATOM 782 C C . GLN A 1 95 ? 1.007 -6.391 -19.670 1.00 50.81 95 GLN A C 1
ATOM 784 O O . GLN A 1 95 ? 2.109 -6.858 -19.964 1.00 50.81 95 GLN A O 1
ATOM 789 N N . PHE A 1 96 ? 0.693 -5.113 -19.798 1.00 42.12 96 PHE A N 1
ATOM 790 C CA . PHE A 1 96 ? 1.671 -4.057 -19.927 1.00 42.12 96 PHE A CA 1
ATOM 791 C C . PHE A 1 96 ? 1.649 -3.297 -18.613 1.00 42.12 96 PHE A C 1
ATOM 793 O O . PHE A 1 96 ? 0.693 -2.574 -18.335 1.00 42.12 96 PHE A O 1
ATOM 800 N N . HIS A 1 97 ? 2.657 -3.522 -17.779 1.00 44.28 97 HIS A N 1
ATOM 801 C CA . HIS A 1 97 ? 2.877 -2.661 -16.631 1.00 44.28 97 HIS A CA 1
ATOM 802 C C . HIS A 1 97 ? 3.728 -1.488 -17.121 1.00 44.28 97 HIS A C 1
ATOM 804 O O . HIS A 1 97 ? 4.941 -1.602 -17.233 1.00 44.28 97 HIS A O 1
ATOM 810 N N . MET A 1 98 ? 3.055 -0.394 -17.481 1.00 41.56 98 MET A N 1
ATOM 811 C CA . MET A 1 98 ? 3.589 0.953 -17.286 1.00 41.56 98 MET A CA 1
ATOM 812 C C . MET A 1 98 ? 2.595 1.670 -16.360 1.00 41.56 98 MET A C 1
ATOM 814 O O . MET A 1 98 ? 1.446 1.869 -16.735 1.00 41.56 98 MET A O 1
ATOM 818 N N . ASP A 1 99 ? 2.886 1.865 -15.077 1.00 47.62 99 ASP A N 1
ATOM 819 C CA . ASP A 1 99 ? 3.885 2.797 -14.544 1.00 47.62 99 ASP A CA 1
ATOM 820 C C . ASP A 1 99 ? 3.383 4.243 -14.532 1.00 47.62 99 ASP A C 1
ATOM 822 O O . ASP A 1 99 ? 3.933 5.079 -15.232 1.00 47.62 99 ASP A O 1
ATOM 826 N N . ASP A 1 100 ? 2.397 4.632 -13.721 1.00 42.62 100 ASP A N 1
ATOM 827 C CA . ASP A 1 100 ? 2.244 6.080 -13.481 1.00 42.62 100 ASP A CA 1
ATOM 828 C C . ASP A 1 100 ? 3.542 6.652 -12.874 1.00 42.62 100 ASP A C 1
ATOM 830 O O . ASP A 1 100 ? 3.982 7.734 -13.262 1.00 42.62 100 ASP A O 1
ATOM 834 N N . ILE A 1 101 ? 4.229 5.873 -12.027 1.00 43.44 101 ILE A N 1
ATOM 835 C CA . ILE A 1 101 ? 5.512 6.241 -11.413 1.00 43.44 101 ILE A CA 1
ATOM 836 C C . ILE A 1 101 ? 6.677 6.178 -12.424 1.00 43.44 101 ILE A C 1
ATOM 838 O O . ILE A 1 101 ? 7.349 7.192 -12.608 1.00 43.44 101 ILE A O 1
ATOM 842 N N . MET A 1 102 ? 6.905 5.064 -13.138 1.00 39.41 102 MET A N 1
ATOM 843 C CA . MET A 1 102 ? 8.054 4.962 -14.069 1.00 39.41 102 MET A CA 1
ATOM 844 C C . MET A 1 102 ? 7.818 5.552 -15.471 1.00 39.41 102 MET A C 1
ATOM 846 O O . MET A 1 102 ? 8.786 5.921 -16.128 1.00 39.41 102 MET A O 1
ATOM 850 N N . SER A 1 103 ? 6.571 5.739 -15.934 1.00 48.00 103 SER A N 1
ATOM 851 C CA . SER A 1 103 ? 6.289 6.516 -17.158 1.00 48.00 103 SER A CA 1
ATOM 852 C C . SER A 1 103 ? 6.509 8.015 -16.937 1.00 48.00 103 SER A C 1
ATOM 854 O O . SER A 1 103 ? 6.374 8.820 -17.869 1.00 48.00 103 SER A O 1
ATOM 856 N N . GLY A 1 104 ? 6.788 8.408 -15.688 1.00 49.12 104 GLY A N 1
ATOM 857 C CA . GLY A 1 104 ? 6.955 9.782 -15.255 1.00 49.12 104 GLY A CA 1
ATOM 858 C C . GLY A 1 104 ? 5.665 10.594 -15.297 1.00 49.12 104 GLY A C 1
ATOM 859 O O . GLY A 1 104 ? 5.735 11.800 -15.094 1.00 49.12 104 GLY A O 1
ATOM 860 N N . HIS A 1 105 ? 4.500 9.990 -15.566 1.00 59.88 105 HIS A N 1
ATOM 861 C CA . HIS A 1 105 ? 3.217 10.695 -15.557 1.00 59.88 105 HIS A CA 1
ATOM 862 C C . HIS A 1 105 ? 2.885 11.215 -14.152 1.00 59.88 105 HIS A C 1
ATOM 864 O O . HIS A 1 105 ? 2.598 12.399 -14.001 1.00 59.88 105 HIS A O 1
ATOM 870 N N . PHE A 1 106 ? 3.069 10.379 -13.127 1.00 62.91 106 PHE A N 1
ATOM 871 C CA . PHE A 1 106 ? 3.007 10.757 -11.715 1.00 62.91 106 PHE A CA 1
ATOM 872 C C . PHE A 1 106 ? 3.895 11.971 -11.424 1.00 62.91 106 PHE A C 1
ATOM 874 O O . PHE A 1 106 ? 3.416 13.016 -10.981 1.00 62.91 106 PHE A O 1
ATOM 881 N N . SER A 1 107 ? 5.188 11.851 -11.743 1.00 68.00 107 SER A N 1
ATOM 882 C CA . SER A 1 107 ? 6.178 12.899 -11.501 1.00 68.00 107 SER A CA 1
ATOM 883 C C . SER A 1 107 ? 5.842 14.175 -12.271 1.00 68.00 107 SER A C 1
ATOM 885 O O . SER A 1 107 ? 5.947 15.267 -11.725 1.00 68.00 107 SER A O 1
ATOM 887 N N . LYS A 1 108 ? 5.370 14.054 -13.515 1.00 75.88 108 LYS A N 1
ATOM 888 C CA . LYS A 1 108 ? 4.968 15.180 -14.357 1.00 75.88 108 LYS A CA 1
ATOM 889 C C . LYS A 1 108 ? 3.769 15.921 -13.769 1.00 75.88 108 LYS A C 1
ATOM 891 O O . LYS A 1 108 ? 3.859 17.129 -13.587 1.00 75.88 108 LYS A O 1
ATOM 896 N N . THR A 1 109 ? 2.677 15.228 -13.452 1.00 77.44 109 THR A N 1
ATOM 897 C CA . THR A 1 109 ? 1.463 15.851 -12.899 1.00 77.44 109 THR A CA 1
ATOM 898 C C . THR A 1 109 ? 1.731 16.498 -11.540 1.00 77.44 109 THR A C 1
ATOM 900 O O . THR A 1 109 ? 1.242 17.593 -11.268 1.00 77.44 109 THR A O 1
ATOM 903 N N . MET A 1 110 ? 2.564 15.871 -10.707 1.00 83.31 110 MET A N 1
ATOM 904 C CA . MET A 1 110 ? 3.009 16.457 -9.444 1.00 83.31 110 MET A CA 1
ATOM 905 C C . MET A 1 110 ? 3.846 17.725 -9.669 1.00 83.31 110 MET A C 1
ATOM 907 O O . MET A 1 110 ? 3.574 18.757 -9.063 1.00 83.31 110 MET A O 1
ATOM 911 N N . MET A 1 111 ? 4.831 17.684 -10.572 1.00 82.38 111 MET A N 1
ATOM 912 C CA . MET A 1 111 ? 5.660 18.852 -10.897 1.00 82.38 111 MET A CA 1
ATOM 913 C C . MET A 1 111 ? 4.847 19.998 -11.518 1.00 82.38 111 MET A C 1
ATOM 915 O O . MET A 1 111 ? 5.151 21.166 -11.272 1.00 82.38 111 MET A O 1
ATOM 919 N N . GLU A 1 112 ? 3.814 19.685 -12.302 1.00 87.44 112 GLU A N 1
ATOM 920 C CA . GLU A 1 112 ? 2.855 20.665 -12.821 1.00 87.44 112 GLU A CA 1
ATOM 921 C C . GLU A 1 112 ? 2.058 21.328 -11.686 1.00 87.44 112 GLU A C 1
ATOM 923 O O . GLU A 1 112 ? 1.871 22.547 -11.708 1.00 87.44 112 GLU A O 1
ATOM 928 N N . ASP A 1 113 ? 1.641 20.568 -10.667 1.00 86.38 113 ASP A N 1
ATOM 929 C CA . ASP A 1 113 ? 0.976 21.135 -9.489 1.00 86.38 113 ASP A CA 1
ATOM 930 C C . ASP A 1 113 ? 1.922 22.003 -8.649 1.00 86.38 113 ASP A C 1
ATOM 932 O O . ASP A 1 113 ? 1.547 23.101 -8.236 1.00 86.38 113 ASP A O 1
ATOM 936 N N . TRP A 1 114 ? 3.177 21.579 -8.480 1.00 81.38 114 TRP A N 1
ATOM 937 C CA . TRP A 1 114 ? 4.210 22.368 -7.801 1.00 81.38 114 TRP A CA 1
ATOM 938 C C . TRP A 1 114 ? 4.478 23.699 -8.504 1.00 81.38 114 TRP A C 1
ATOM 940 O O . TRP A 1 114 ? 4.545 24.752 -7.868 1.00 81.38 114 TRP A O 1
ATOM 950 N N . ALA A 1 115 ? 4.577 23.685 -9.837 1.00 86.69 115 ALA A N 1
ATOM 951 C CA . ALA A 1 115 ? 4.710 24.904 -10.633 1.00 86.69 115 ALA A CA 1
ATOM 952 C C . ALA A 1 115 ? 3.489 25.835 -10.494 1.00 86.69 115 ALA A C 1
ATOM 954 O O . ALA A 1 115 ? 3.607 27.047 -10.674 1.00 86.69 115 ALA A O 1
ATOM 955 N N . ASN A 1 116 ? 2.332 25.278 -10.132 1.00 91.00 116 ASN A N 1
ATOM 956 C CA . ASN A 1 116 ? 1.091 25.995 -9.867 1.00 91.00 116 ASN A CA 1
ATOM 957 C C . ASN A 1 116 ? 0.885 26.327 -8.372 1.00 91.00 116 ASN A C 1
ATOM 959 O O . ASN A 1 116 ? -0.232 26.643 -7.956 1.00 91.00 116 ASN A O 1
ATOM 963 N N . GLY A 1 117 ? 1.948 26.269 -7.562 1.00 88.56 117 GLY A N 1
ATOM 964 C CA . GLY A 1 117 ? 1.909 26.622 -6.142 1.00 88.56 117 GLY A CA 1
ATOM 965 C C . GLY A 1 117 ? 1.197 25.590 -5.268 1.00 88.56 117 GLY A C 1
ATOM 966 O O . GLY A 1 117 ? 0.468 25.980 -4.357 1.00 88.56 117 GLY A O 1
ATOM 967 N N . ASP A 1 118 ? 1.380 24.301 -5.568 1.00 89.56 118 ASP A N 1
ATOM 968 C CA . ASP A 1 118 ? 0.867 23.162 -4.793 1.00 89.56 118 ASP A CA 1
ATOM 969 C C . ASP A 1 118 ? -0.661 23.171 -4.652 1.00 89.56 118 ASP A C 1
ATOM 971 O O . ASP A 1 118 ? -1.223 22.783 -3.625 1.00 89.56 118 ASP A O 1
ATOM 975 N N . LYS A 1 119 ? -1.363 23.685 -5.666 1.00 94.50 119 LYS A N 1
ATOM 976 C CA . LYS A 1 119 ? -2.797 23.971 -5.581 1.00 94.50 119 LYS A CA 1
ATOM 977 C C . LYS A 1 119 ? -3.611 22.722 -5.243 1.00 94.50 119 LYS A C 1
ATOM 979 O O . LYS A 1 119 ? -4.491 22.797 -4.382 1.00 94.50 119 LYS A O 1
ATOM 984 N N . ASN A 1 120 ? -3.356 21.605 -5.921 1.00 91.00 120 ASN A N 1
ATOM 985 C CA . ASN A 1 120 ? -4.071 20.356 -5.685 1.00 91.00 120 ASN A CA 1
ATOM 986 C C . ASN A 1 120 ? -3.668 19.764 -4.339 1.00 91.00 120 ASN A C 1
ATOM 988 O O . ASN A 1 120 ? -4.551 19.441 -3.546 1.00 91.00 120 ASN A O 1
ATOM 992 N N . LEU A 1 121 ? -2.366 19.703 -4.044 1.00 91.12 121 LEU A N 1
ATOM 993 C CA . LEU A 1 121 ? -1.867 19.185 -2.770 1.00 91.12 121 LEU A CA 1
ATOM 994 C C . LEU A 1 121 ? -2.499 19.913 -1.574 1.00 91.12 121 LEU A C 1
ATOM 996 O O . LEU A 1 121 ? -3.043 19.281 -0.669 1.00 91.12 121 LEU A O 1
ATOM 1000 N N . LEU A 1 122 ? -2.493 21.248 -1.589 1.00 93.50 122 LEU A N 1
ATOM 1001 C CA . LEU A 1 122 ? -3.070 22.070 -0.526 1.00 93.50 122 LEU A CA 1
ATOM 1002 C C . LEU A 1 122 ? -4.593 21.918 -0.437 1.00 93.50 122 LEU A C 1
ATOM 1004 O O . LEU A 1 122 ? -5.138 21.886 0.669 1.00 93.50 122 LEU A O 1
ATOM 1008 N N . ALA A 1 123 ? -5.285 21.801 -1.573 1.00 96.75 123 ALA A N 1
ATOM 1009 C CA . ALA A 1 123 ? -6.726 21.568 -1.596 1.00 96.75 123 ALA A CA 1
ATOM 1010 C C . ALA A 1 123 ? -7.094 20.199 -1.002 1.00 96.75 123 ALA A C 1
ATOM 1012 O O . ALA A 1 123 ? -8.013 20.118 -0.185 1.00 96.75 123 ALA A O 1
ATOM 1013 N N . TRP A 1 124 ? -6.364 19.137 -1.354 1.00 96.19 124 TRP A N 1
ATOM 1014 C CA . TRP A 1 124 ? -6.568 17.794 -0.807 1.00 96.19 124 TRP A CA 1
ATOM 1015 C C . TRP A 1 124 ? -6.220 17.718 0.679 1.00 96.19 124 TRP A C 1
ATOM 1017 O O . TRP A 1 124 ? -6.978 17.135 1.457 1.00 96.19 124 TRP A O 1
ATOM 1027 N N . ARG A 1 125 ? -5.147 18.392 1.106 1.00 95.50 125 ARG A N 1
ATOM 1028 C CA . ARG A 1 125 ? -4.774 18.519 2.521 1.00 95.50 125 ARG A CA 1
ATOM 1029 C C . ARG A 1 125 ? -5.862 19.222 3.332 1.00 95.50 125 ARG A C 1
ATOM 1031 O O . ARG A 1 125 ? -6.248 18.736 4.396 1.00 95.50 125 ARG A O 1
ATOM 1038 N N . ALA A 1 126 ? -6.416 20.318 2.809 1.00 96.25 126 ALA A N 1
ATOM 1039 C CA . ALA A 1 126 ? -7.541 21.009 3.435 1.00 96.25 126 ALA A CA 1
ATOM 1040 C C . ALA A 1 126 ? -8.794 20.120 3.498 1.00 96.25 126 ALA A C 1
ATOM 1042 O O . ALA A 1 126 ? -9.394 19.989 4.562 1.00 96.25 126 ALA A O 1
ATOM 1043 N N . ALA A 1 127 ? -9.159 19.455 2.397 1.00 96.50 127 ALA A N 1
ATOM 1044 C CA . ALA A 1 127 ? -10.310 18.553 2.354 1.00 96.50 127 ALA A CA 1
ATOM 1045 C C . ALA A 1 127 ? -10.169 17.374 3.333 1.00 96.50 127 ALA A C 1
ATOM 1047 O O . ALA A 1 127 ? -11.138 16.999 3.992 1.00 96.50 127 ALA A O 1
ATOM 1048 N N . THR A 1 128 ? -8.958 16.833 3.484 1.00 95.56 128 THR A N 1
ATOM 1049 C CA . THR A 1 128 ? -8.652 15.749 4.429 1.00 95.56 128 THR A CA 1
ATOM 1050 C C . THR A 1 128 ? -8.887 16.181 5.872 1.00 95.56 128 THR A C 1
ATOM 1052 O O . THR A 1 128 ? -9.554 15.463 6.621 1.00 95.56 128 THR A O 1
ATOM 1055 N N . GLY A 1 129 ? -8.439 17.387 6.244 1.00 95.00 129 GLY A N 1
ATOM 1056 C CA . GLY A 1 129 ? -8.699 17.971 7.566 1.00 95.00 129 GLY A CA 1
ATOM 1057 C C . GLY A 1 129 ? -10.188 18.181 7.871 1.00 95.00 129 GLY A C 1
ATOM 1058 O O . GLY A 1 129 ? -10.594 18.220 9.032 1.00 95.00 129 GLY A O 1
ATOM 1059 N N . GLU A 1 130 ? -11.022 18.253 6.833 1.00 97.31 130 GLU A N 1
ATOM 1060 C CA . GLU A 1 130 ? -12.467 18.417 6.961 1.00 97.31 130 GLU A CA 1
ATOM 1061 C C . GLU A 1 130 ? -13.238 17.091 7.062 1.00 97.31 130 GLU A C 1
ATOM 1063 O O . GLU A 1 130 ? -14.443 17.108 7.331 1.00 97.31 130 GLU A O 1
ATOM 1068 N N . THR A 1 131 ? -12.569 15.945 6.895 1.00 96.56 131 THR A N 1
ATOM 1069 C CA . THR A 1 131 ? -13.211 14.626 6.955 1.00 96.56 131 THR A CA 1
ATOM 1070 C C . THR A 1 131 ? -13.774 14.309 8.342 1.00 96.56 131 THR A C 1
ATOM 1072 O O . THR A 1 131 ? -13.277 14.759 9.378 1.00 96.56 131 THR A O 1
ATOM 1075 N N . ALA A 1 132 ? -14.809 13.464 8.374 1.00 96.94 132 ALA A N 1
ATOM 1076 C CA . ALA A 1 132 ? -15.405 13.006 9.627 1.00 96.94 132 ALA A CA 1
ATOM 1077 C C . ALA A 1 132 ? -14.375 12.305 10.531 1.00 96.94 132 ALA A C 1
ATOM 1079 O O . ALA A 1 132 ? -14.370 12.539 11.737 1.00 96.94 132 ALA A O 1
ATOM 1080 N N . PHE A 1 133 ? -13.470 11.501 9.962 1.00 95.12 133 PHE A N 1
ATOM 1081 C CA . PHE A 1 133 ? -12.419 10.813 10.716 1.00 95.12 133 PHE A CA 1
ATOM 1082 C C . PHE A 1 133 ? -11.474 11.797 11.425 1.00 95.12 133 PHE A C 1
ATOM 1084 O O . PHE A 1 133 ? -11.271 11.694 12.641 1.00 95.12 133 PHE A O 1
ATOM 1091 N N . GLU A 1 134 ? -10.968 12.809 10.711 1.00 96.75 134 GLU A N 1
ATOM 1092 C CA . GLU A 1 134 ? -10.088 13.831 11.296 1.00 96.75 134 GLU A CA 1
ATOM 1093 C C . GLU A 1 134 ? -10.784 14.619 12.411 1.00 96.75 134 GLU A C 1
ATOM 1095 O O . GLU A 1 134 ? -10.214 14.821 13.486 1.00 96.75 134 GLU A O 1
ATOM 1100 N N . LYS A 1 135 ? -12.065 14.953 12.228 1.00 96.38 135 LYS A N 1
ATOM 1101 C CA . LYS A 1 135 ? -12.854 15.724 13.204 1.00 96.38 135 LYS A CA 1
ATOM 1102 C C . LYS A 1 135 ? -13.442 14.912 14.356 1.00 96.38 135 LYS A C 1
ATOM 1104 O O . LYS A 1 135 ? -13.937 15.499 15.317 1.00 96.38 135 LYS A O 1
ATOM 1109 N N . THR A 1 136 ? -13.406 13.583 14.285 1.00 95.31 136 THR A N 1
ATOM 1110 C CA . THR A 1 136 ? -13.970 12.719 15.332 1.00 95.31 136 THR A CA 1
ATOM 1111 C C . THR A 1 136 ? -13.231 12.933 16.653 1.00 95.31 136 THR A C 1
ATOM 1113 O O . THR A 1 136 ? -12.003 12.870 16.703 1.00 95.31 136 THR A O 1
ATOM 1116 N N . ALA A 1 137 ? -13.962 13.188 17.737 1.00 94.19 137 ALA A N 1
ATOM 1117 C CA . ALA A 1 137 ? -13.363 13.313 19.060 1.00 94.19 137 ALA A CA 1
ATOM 1118 C C . ALA A 1 137 ? -12.817 11.960 19.538 1.00 94.19 137 ALA A C 1
ATOM 1120 O O . ALA A 1 137 ? -13.412 10.914 19.281 1.00 94.19 137 ALA A O 1
ATOM 1121 N N . ASN A 1 138 ? -11.699 11.987 20.261 1.00 90.50 138 ASN A N 1
ATOM 1122 C CA . ASN A 1 138 ? -11.160 10.778 20.871 1.00 90.50 138 ASN A CA 1
ATOM 1123 C C . ASN A 1 138 ? -12.130 10.249 21.932 1.00 90.50 138 ASN A C 1
ATOM 1125 O O . ASN A 1 138 ? -12.738 11.022 22.677 1.00 90.50 138 ASN A O 1
ATOM 1129 N N . THR A 1 139 ? -12.247 8.927 22.012 1.00 91.38 139 THR A N 1
ATOM 1130 C CA . THR A 1 139 ? -12.963 8.281 23.109 1.00 91.38 139 THR A CA 1
ATOM 1131 C C . THR A 1 139 ? -12.080 8.218 24.354 1.00 91.38 139 THR A C 1
ATOM 1133 O O . THR A 1 139 ? -10.860 8.103 24.255 1.00 91.38 139 THR A O 1
ATOM 1136 N N . ASN A 1 140 ? -12.708 8.277 25.528 1.00 94.62 140 ASN A N 1
ATOM 1137 C CA . ASN A 1 140 ? -12.057 7.979 26.808 1.00 94.62 140 ASN A CA 1
ATOM 1138 C C . ASN A 1 140 ? -12.215 6.502 27.198 1.00 94.62 140 ASN A C 1
ATOM 1140 O O . ASN A 1 140 ? -11.747 6.095 28.258 1.00 94.62 140 ASN A O 1
ATOM 1144 N N . GLN A 1 141 ? -12.935 5.721 26.388 1.00 94.12 141 GLN A N 1
ATOM 1145 C CA . GLN A 1 141 ? -13.071 4.290 26.595 1.00 94.12 141 GLN A CA 1
ATOM 1146 C C . GLN A 1 141 ? -11.716 3.619 26.377 1.00 94.12 141 GLN A C 1
ATOM 1148 O O . GLN A 1 141 ? -11.079 3.810 25.342 1.00 94.12 141 GLN A O 1
ATOM 1153 N N . GLU A 1 142 ? -11.303 2.818 27.351 1.00 93.62 142 GLU A N 1
ATOM 1154 C CA . GLU A 1 142 ? -10.175 1.914 27.191 1.00 93.62 142 GLU A CA 1
ATOM 1155 C C . GLU A 1 142 ? -10.579 0.767 26.258 1.00 93.62 142 GLU A C 1
ATOM 1157 O O . GLU A 1 142 ? -11.631 0.152 26.440 1.00 93.62 142 GLU A O 1
ATOM 1162 N N . ILE A 1 143 ? -9.755 0.516 25.244 1.00 91.75 143 ILE A N 1
ATOM 1163 C CA . ILE A 1 143 ? -9.951 -0.542 24.252 1.00 91.75 143 ILE A CA 1
ATOM 1164 C C . ILE A 1 143 ? -8.802 -1.526 24.443 1.00 91.75 143 ILE A C 1
ATOM 1166 O O . ILE A 1 143 ? -7.634 -1.141 24.356 1.00 91.75 143 ILE A O 1
ATOM 1170 N N . ALA A 1 144 ? -9.126 -2.784 24.738 1.00 92.81 144 ALA A N 1
ATOM 1171 C CA . ALA A 1 144 ? -8.113 -3.816 24.921 1.00 92.81 144 ALA A CA 1
ATOM 1172 C C . ALA A 1 144 ? -7.419 -4.149 23.590 1.00 92.81 144 ALA A C 1
ATOM 1174 O O . ALA A 1 144 ? -8.027 -4.068 22.528 1.00 92.81 144 ALA A O 1
ATOM 1175 N N . GLU A 1 145 ? -6.162 -4.597 23.641 1.00 89.69 145 GLU A N 1
ATOM 1176 C CA . GLU A 1 145 ? -5.395 -4.967 22.440 1.00 89.69 145 GLU A CA 1
ATOM 1177 C C . GLU A 1 145 ? -6.145 -5.978 21.558 1.00 89.69 145 GLU A C 1
ATOM 1179 O O . GLU A 1 145 ? -6.303 -5.761 20.359 1.00 89.69 145 GLU A O 1
ATOM 1184 N N . GLN A 1 146 ? -6.682 -7.041 22.164 1.00 88.12 146 GLN A N 1
ATOM 1185 C CA . GLN A 1 146 ? -7.440 -8.064 21.442 1.00 88.12 146 GLN A CA 1
ATOM 1186 C C . GLN A 1 146 ? -8.695 -7.494 20.765 1.00 88.12 146 GLN A C 1
ATOM 1188 O O . GLN A 1 146 ? -9.071 -7.943 19.688 1.00 88.12 146 GLN A O 1
ATOM 1193 N N . GLU A 1 147 ? -9.311 -6.463 21.349 1.00 90.56 147 GLU A N 1
ATOM 1194 C CA . GLU A 1 147 ? -10.511 -5.835 20.796 1.00 90.56 147 GLU A CA 1
ATOM 1195 C C . GLU A 1 147 ? -10.222 -5.132 19.459 1.00 90.56 147 GLU A C 1
ATOM 1197 O O . GLU A 1 147 ? -11.064 -5.161 18.562 1.00 90.56 147 GLU A O 1
ATOM 1202 N N . TYR A 1 148 ? -9.015 -4.582 19.267 1.00 89.38 148 TYR A N 1
ATOM 1203 C CA . TYR A 1 148 ? -8.600 -4.036 17.969 1.00 89.38 148 TYR A CA 1
ATOM 1204 C C . TYR A 1 148 ? -8.535 -5.110 16.879 1.00 89.38 148 TYR A C 1
ATOM 1206 O O . TYR A 1 148 ? -8.916 -4.839 15.740 1.00 89.38 148 TYR A O 1
ATOM 1214 N N . PHE A 1 149 ? -8.079 -6.319 17.211 1.00 88.19 149 PHE A N 1
ATOM 1215 C CA . PHE A 1 149 ? -8.023 -7.430 16.261 1.00 88.19 149 PHE A CA 1
ATOM 1216 C C . PHE A 1 149 ? -9.416 -8.005 15.992 1.00 88.19 149 PHE A C 1
ATOM 1218 O O . PHE A 1 149 ? -9.803 -8.158 14.833 1.00 88.19 149 PHE A O 1
ATOM 1225 N N . ASP A 1 150 ? -10.200 -8.238 17.044 1.00 87.94 150 ASP A N 1
ATOM 1226 C CA . ASP A 1 150 ? -11.526 -8.847 16.939 1.00 87.94 150 ASP A CA 1
ATOM 1227 C C . ASP A 1 150 ? -12.504 -7.951 16.171 1.00 87.94 150 ASP A C 1
ATOM 1229 O O . ASP A 1 150 ? -13.287 -8.437 15.357 1.00 87.94 150 ASP A O 1
ATOM 1233 N N . HIS A 1 151 ? -12.454 -6.635 16.402 1.00 91.25 151 HIS A N 1
ATOM 1234 C CA . HIS A 1 151 ? -13.320 -5.665 15.728 1.00 91.25 151 HIS A CA 1
ATOM 1235 C C . HIS A 1 151 ? -12.716 -5.127 14.422 1.00 91.25 151 HIS A C 1
ATOM 1237 O O . HIS A 1 151 ? -13.383 -4.388 13.697 1.00 91.25 151 HIS A O 1
ATOM 1243 N N . GLY A 1 152 ? -11.464 -5.468 14.112 1.00 91.31 152 GLY A N 1
ATOM 1244 C CA . GLY A 1 152 ? -10.690 -4.912 13.000 1.00 91.31 152 GLY A CA 1
ATOM 1245 C C . GLY A 1 152 ? -10.334 -5.917 11.909 1.00 91.31 152 GLY A C 1
ATOM 1246 O O . GLY A 1 152 ? -9.385 -5.671 11.168 1.00 91.31 152 GLY A O 1
ATOM 1247 N N . THR A 1 153 ? -11.061 -7.032 11.783 1.00 91.69 153 THR A N 1
ATOM 1248 C CA . THR A 1 153 ?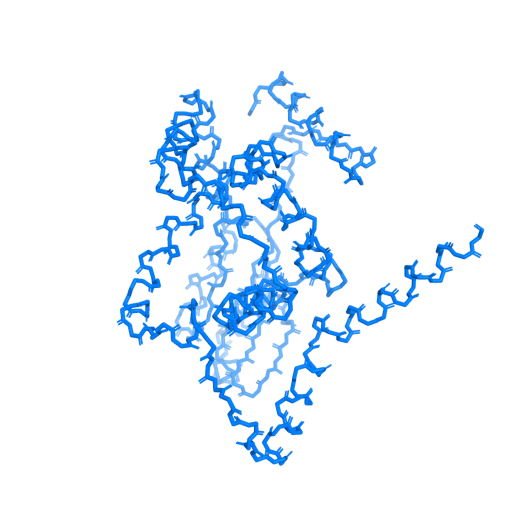 -10.736 -8.113 10.827 1.00 91.69 153 THR A CA 1
ATOM 1249 C C . THR A 1 153 ? -10.525 -7.592 9.398 1.00 91.69 153 THR A C 1
ATOM 1251 O O . THR A 1 153 ? -9.537 -7.934 8.747 1.00 91.69 153 THR A O 1
ATOM 1254 N N . LEU A 1 154 ? -11.398 -6.699 8.920 1.00 92.56 154 LEU A N 1
ATOM 1255 C CA . LEU A 1 154 ? -11.270 -6.081 7.599 1.00 92.56 154 LEU A CA 1
ATOM 1256 C C . LEU A 1 154 ? -10.009 -5.214 7.467 1.00 92.56 154 LEU A C 1
ATOM 1258 O O . LEU A 1 154 ? -9.362 -5.227 6.423 1.00 92.56 154 LEU A O 1
ATOM 1262 N N . LEU A 1 155 ? -9.635 -4.483 8.521 1.00 94.00 155 LEU A N 1
ATOM 1263 C CA . LEU A 1 155 ? -8.423 -3.664 8.520 1.00 94.00 155 LEU A CA 1
ATOM 1264 C C . LEU A 1 155 ? -7.173 -4.546 8.413 1.00 94.00 155 LEU A C 1
ATOM 1266 O O . LEU A 1 155 ? -6.280 -4.245 7.625 1.00 94.00 155 LEU A O 1
ATOM 1270 N N . VAL A 1 156 ? -7.131 -5.660 9.149 1.00 93.38 156 VAL A N 1
ATOM 1271 C CA . VAL A 1 156 ? -6.037 -6.642 9.058 1.00 93.38 156 VAL A CA 1
ATOM 1272 C C . VAL A 1 156 ? -5.947 -7.222 7.643 1.00 93.38 156 VAL A C 1
ATOM 1274 O O . VAL A 1 156 ? -4.850 -7.335 7.094 1.00 93.38 156 VAL A O 1
ATOM 1277 N N . ALA A 1 157 ? -7.090 -7.531 7.022 1.00 92.94 157 ALA A N 1
ATOM 1278 C CA . ALA A 1 157 ? -7.135 -8.006 5.642 1.00 92.94 157 ALA A CA 1
ATOM 1279 C C . ALA A 1 157 ? -6.592 -6.965 4.647 1.00 92.94 157 ALA A C 1
ATOM 1281 O O . ALA A 1 157 ? -5.804 -7.325 3.774 1.00 92.94 157 ALA A O 1
ATOM 1282 N N . PHE A 1 158 ? -6.947 -5.682 4.800 1.00 94.50 158 PHE A N 1
ATOM 1283 C CA . PHE A 1 158 ? -6.410 -4.599 3.967 1.00 94.50 158 PHE A CA 1
ATOM 1284 C C . PHE A 1 158 ? -4.907 -4.401 4.143 1.00 94.50 158 PHE A C 1
ATOM 1286 O O . PHE A 1 158 ? -4.210 -4.247 3.143 1.00 94.50 158 PHE A O 1
ATOM 1293 N N . VAL A 1 159 ? -4.389 -4.455 5.373 1.00 96.19 159 VAL A N 1
ATOM 1294 C CA . VAL A 1 159 ? -2.941 -4.356 5.614 1.00 96.19 159 VAL A CA 1
ATOM 1295 C C . VAL A 1 159 ? -2.209 -5.510 4.934 1.00 96.19 159 VAL A C 1
ATOM 1297 O O . VAL A 1 159 ? -1.258 -5.273 4.193 1.00 96.19 159 VAL A O 1
ATOM 1300 N N . ARG A 1 160 ? -2.675 -6.752 5.124 1.00 95.12 160 ARG A N 1
ATOM 1301 C CA . ARG A 1 160 ? -2.058 -7.926 4.495 1.00 95.12 160 ARG A CA 1
ATOM 1302 C C . ARG A 1 160 ? -2.084 -7.822 2.971 1.00 95.12 160 ARG A C 1
ATOM 1304 O O . ARG A 1 160 ? -1.035 -7.915 2.345 1.00 95.12 160 ARG A O 1
ATOM 1311 N N . ALA A 1 161 ? -3.264 -7.612 2.388 1.00 92.62 161 ALA A N 1
ATOM 1312 C CA . ALA A 1 161 ? -3.424 -7.564 0.938 1.00 92.62 161 ALA A CA 1
ATOM 1313 C C . ALA A 1 161 ? -2.640 -6.401 0.312 1.00 92.62 161 ALA A C 1
ATOM 1315 O O . ALA A 1 161 ? -2.030 -6.579 -0.735 1.00 92.62 161 ALA A O 1
ATOM 1316 N N . GLY A 1 162 ? -2.618 -5.230 0.958 1.00 89.38 162 GLY A N 1
ATOM 1317 C CA . GLY A 1 162 ? -1.865 -4.070 0.485 1.00 89.38 162 GLY A CA 1
ATOM 1318 C C . GLY A 1 162 ? -0.355 -4.305 0.489 1.00 89.38 162 GLY A C 1
ATOM 1319 O O . GLY A 1 162 ? 0.311 -3.990 -0.493 1.00 89.38 162 GLY A O 1
ATOM 1320 N N . VAL A 1 163 ? 0.180 -4.905 1.558 1.00 95.69 163 VAL A N 1
ATOM 1321 C CA . VAL A 1 163 ? 1.606 -5.249 1.649 1.00 95.69 163 VAL A CA 1
ATOM 1322 C C . VAL A 1 163 ? 1.993 -6.307 0.619 1.00 95.69 163 VAL A C 1
ATOM 1324 O O . VAL A 1 163 ? 2.984 -6.123 -0.087 1.00 95.69 163 VAL A O 1
ATOM 1327 N N . GLU A 1 164 ? 1.230 -7.401 0.526 1.00 94.50 164 GLU A N 1
ATOM 1328 C CA . GLU A 1 164 ? 1.495 -8.476 -0.438 1.00 94.50 164 GLU A CA 1
ATOM 1329 C C . GLU A 1 164 ? 1.460 -7.925 -1.869 1.00 94.50 164 GLU A C 1
ATOM 1331 O O . GLU A 1 164 ? 2.433 -8.084 -2.602 1.00 94.50 164 GLU A O 1
ATOM 1336 N N . LEU A 1 165 ? 0.423 -7.158 -2.222 1.00 87.38 165 LEU A N 1
ATOM 1337 C CA . LEU A 1 165 ? 0.286 -6.564 -3.551 1.00 87.38 165 LEU A CA 1
ATOM 1338 C C . LEU A 1 165 ? 1.419 -5.583 -3.878 1.00 87.38 165 LEU A C 1
ATOM 1340 O O . LEU A 1 165 ? 1.934 -5.601 -4.997 1.00 87.38 165 LEU A O 1
ATOM 1344 N N . ALA A 1 166 ? 1.824 -4.729 -2.933 1.00 83.88 166 ALA A N 1
ATOM 1345 C CA . ALA A 1 166 ? 2.936 -3.802 -3.136 1.00 83.88 166 ALA A CA 1
ATOM 1346 C C . ALA A 1 166 ? 4.255 -4.557 -3.365 1.00 83.88 166 ALA A C 1
ATOM 1348 O O . ALA A 1 166 ? 4.973 -4.274 -4.325 1.00 83.88 166 ALA A O 1
ATOM 1349 N N . PHE A 1 167 ? 4.545 -5.560 -2.532 1.00 90.75 167 PHE A N 1
ATOM 1350 C CA . PHE A 1 167 ? 5.731 -6.404 -2.659 1.00 90.75 167 PHE A CA 1
ATOM 1351 C C . PHE A 1 167 ? 5.764 -7.158 -3.996 1.00 90.75 167 PHE A C 1
ATOM 1353 O O . PHE A 1 167 ? 6.769 -7.138 -4.709 1.00 90.75 167 PHE A O 1
ATOM 1360 N N . GLU A 1 168 ? 4.662 -7.816 -4.355 1.00 85.75 168 GLU A N 1
ATOM 1361 C CA . GLU A 1 168 ? 4.523 -8.561 -5.607 1.00 85.75 168 GLU A CA 1
ATOM 1362 C C . GLU A 1 168 ? 4.667 -7.641 -6.819 1.00 85.75 168 GLU A C 1
ATOM 1364 O O . GLU A 1 168 ? 5.361 -7.985 -7.769 1.00 85.75 168 GLU A O 1
ATOM 1369 N N . THR A 1 169 ? 4.073 -6.446 -6.774 1.00 77.44 169 THR A N 1
ATOM 1370 C CA . THR A 1 169 ? 4.163 -5.474 -7.871 1.00 77.44 169 THR A CA 1
ATOM 1371 C C . THR A 1 169 ? 5.599 -4.987 -8.066 1.00 77.44 169 THR A C 1
ATOM 1373 O O . THR A 1 169 ? 6.084 -4.964 -9.195 1.00 77.44 169 THR A O 1
ATOM 1376 N N . MET A 1 170 ? 6.304 -4.657 -6.979 1.00 77.88 170 MET A N 1
ATOM 1377 C CA . MET A 1 170 ? 7.707 -4.232 -7.034 1.00 77.88 170 MET A CA 1
ATOM 1378 C C . MET A 1 170 ? 8.628 -5.349 -7.538 1.00 77.88 170 MET A C 1
ATOM 1380 O O . MET A 1 170 ? 9.472 -5.139 -8.408 1.00 77.88 170 MET A O 1
ATOM 1384 N N . THR A 1 171 ? 8.464 -6.568 -7.028 1.00 77.44 171 THR A N 1
ATOM 1385 C CA . THR A 1 171 ? 9.293 -7.702 -7.465 1.00 77.44 171 THR A CA 1
ATOM 1386 C C . THR A 1 171 ? 9.000 -8.106 -8.906 1.00 77.44 171 THR A C 1
ATOM 1388 O O . THR A 1 171 ? 9.925 -8.381 -9.671 1.00 77.44 171 THR A O 1
ATOM 1391 N N . ALA A 1 172 ? 7.733 -8.053 -9.323 1.00 75.06 172 ALA A N 1
ATOM 1392 C CA . ALA A 1 172 ? 7.342 -8.253 -10.712 1.00 75.06 172 ALA A CA 1
ATOM 1393 C C . ALA A 1 172 ? 7.915 -7.178 -11.646 1.00 75.06 172 ALA A C 1
ATOM 1395 O O . ALA A 1 172 ? 8.130 -7.485 -12.815 1.00 75.06 172 ALA A O 1
ATOM 1396 N N . SER A 1 173 ? 8.199 -5.964 -11.150 1.00 64.38 173 SER A N 1
ATOM 1397 C CA . SER A 1 173 ? 8.869 -4.896 -11.905 1.00 64.38 173 SER A CA 1
ATOM 1398 C C . SER A 1 173 ? 10.402 -4.999 -11.915 1.00 64.38 173 SER A C 1
ATOM 1400 O O . SER A 1 173 ? 11.070 -4.130 -12.471 1.00 64.38 173 SER A O 1
ATOM 1402 N N . GLY A 1 174 ? 10.976 -6.048 -11.316 1.00 65.56 174 GLY A N 1
ATOM 1403 C CA . GLY A 1 174 ? 12.422 -6.285 -11.267 1.00 65.56 174 GLY A CA 1
ATOM 1404 C C . GLY A 1 174 ? 13.138 -5.682 -10.054 1.00 65.56 174 GLY A C 1
ATOM 1405 O O . GLY A 1 174 ? 14.363 -5.785 -9.971 1.00 65.56 174 GLY A O 1
ATOM 1406 N N . ILE A 1 175 ? 12.415 -5.086 -9.098 1.00 65.75 175 ILE A N 1
ATOM 1407 C CA . ILE A 1 175 ? 13.001 -4.661 -7.818 1.00 65.75 175 ILE A CA 1
ATOM 1408 C C . ILE A 1 175 ? 13.367 -5.912 -7.016 1.00 65.75 175 ILE A C 1
ATOM 1410 O O . ILE A 1 175 ? 12.591 -6.864 -6.927 1.00 65.75 175 ILE A O 1
ATOM 1414 N N . ILE A 1 176 ? 14.561 -5.922 -6.422 1.00 75.12 176 ILE A N 1
ATOM 1415 C CA . ILE A 1 176 ? 15.000 -7.059 -5.609 1.00 75.12 176 ILE A CA 1
ATOM 1416 C C . ILE A 1 176 ? 14.087 -7.239 -4.391 1.00 75.12 176 ILE A C 1
ATOM 1418 O O . ILE A 1 176 ? 13.607 -6.271 -3.798 1.00 75.12 176 ILE A O 1
ATOM 1422 N N . ALA A 1 177 ? 13.866 -8.494 -4.008 1.00 83.75 177 ALA A N 1
ATOM 1423 C CA . ALA A 1 177 ? 12.936 -8.866 -2.947 1.00 83.75 177 ALA A CA 1
ATOM 1424 C C . ALA A 1 177 ? 13.247 -8.173 -1.610 1.00 83.75 177 ALA A C 1
ATOM 1426 O O . ALA A 1 177 ? 12.334 -7.766 -0.897 1.00 83.75 177 ALA A O 1
ATOM 1427 N N . GLU A 1 178 ? 14.521 -7.993 -1.269 1.00 86.44 178 GLU A N 1
ATOM 1428 C CA . GLU A 1 178 ? 14.930 -7.317 -0.042 1.00 86.44 178 GLU A CA 1
ATOM 1429 C C . GLU A 1 178 ? 14.513 -5.844 -0.036 1.00 86.44 178 GLU A C 1
ATOM 1431 O O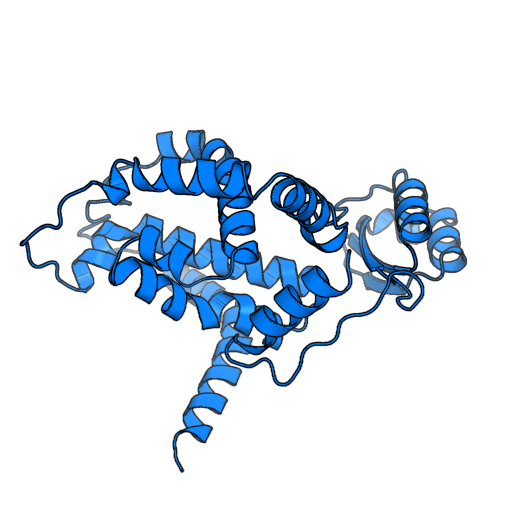 . GLU A 1 178 ? 13.937 -5.381 0.946 1.00 86.44 178 GLU A O 1
ATOM 1436 N N . SER A 1 179 ? 14.738 -5.121 -1.138 1.00 81.75 179 SER A N 1
ATOM 1437 C CA . SER A 1 179 ? 14.289 -3.732 -1.286 1.00 81.75 179 SER A CA 1
ATOM 1438 C C . SER A 1 179 ? 12.768 -3.641 -1.254 1.00 81.75 179 SER A C 1
ATOM 1440 O O . SER A 1 179 ? 12.227 -2.843 -0.499 1.00 81.75 179 SER A O 1
ATOM 1442 N N . ALA A 1 180 ? 12.069 -4.515 -1.985 1.00 79.75 180 ALA A N 1
ATOM 1443 C CA . ALA A 1 180 ? 10.610 -4.553 -1.967 1.00 79.75 180 ALA A CA 1
ATOM 1444 C C . ALA A 1 180 ? 10.055 -4.818 -0.558 1.00 79.75 180 ALA A C 1
ATOM 1446 O O . ALA A 1 180 ? 9.029 -4.255 -0.193 1.00 79.75 180 ALA A O 1
ATOM 1447 N N . TYR A 1 181 ? 10.722 -5.640 0.261 1.00 93.38 181 TYR A N 1
ATOM 1448 C CA . TYR A 1 181 ? 10.346 -5.859 1.660 1.00 93.38 181 TYR A CA 1
ATOM 1449 C C . TYR A 1 181 ? 10.506 -4.592 2.515 1.00 93.38 181 TYR A C 1
ATOM 1451 O O . TYR A 1 181 ? 9.620 -4.290 3.322 1.00 93.38 181 TYR A O 1
ATOM 1459 N N . TYR A 1 182 ? 11.622 -3.870 2.357 1.00 85.56 182 TYR A N 1
ATOM 1460 C CA . TYR A 1 182 ? 11.868 -2.627 3.089 1.00 85.56 182 TYR A CA 1
ATOM 1461 C C . TYR A 1 182 ? 10.818 -1.561 2.744 1.00 85.56 182 TYR A C 1
ATOM 1463 O O . TYR A 1 182 ? 10.170 -1.048 3.649 1.00 85.56 182 TYR A O 1
ATOM 1471 N N . GLU A 1 183 ? 10.543 -1.365 1.456 1.00 83.75 183 GLU A N 1
ATOM 1472 C CA . GLU A 1 183 ? 9.594 -0.371 0.922 1.00 83.75 183 GLU A CA 1
ATOM 1473 C C . GLU A 1 183 ? 8.106 -0.786 1.047 1.00 83.75 183 GLU A C 1
ATOM 1475 O O . GLU A 1 183 ? 7.215 -0.114 0.531 1.00 83.75 183 GLU A O 1
ATOM 1480 N N . SER A 1 184 ? 7.800 -1.923 1.690 1.00 88.25 184 SER A N 1
ATOM 1481 C CA . SER A 1 184 ? 6.416 -2.373 1.928 1.00 88.25 184 SER A CA 1
ATOM 1482 C C . SER A 1 184 ? 6.172 -2.771 3.387 1.00 88.25 184 SER A C 1
ATOM 1484 O O . SER A 1 184 ? 5.678 -1.983 4.200 1.00 88.25 184 SER A O 1
ATOM 1486 N N . LEU A 1 185 ? 6.511 -4.006 3.760 1.00 93.88 185 LEU A N 1
ATOM 1487 C CA . LEU A 1 185 ? 6.189 -4.558 5.073 1.00 93.88 185 LEU A CA 1
ATOM 1488 C C . LEU A 1 185 ? 6.997 -3.896 6.197 1.00 93.88 185 LEU A C 1
ATOM 1490 O O . LEU A 1 185 ? 6.467 -3.692 7.290 1.00 93.88 185 LEU A O 1
ATOM 1494 N N . HIS A 1 186 ? 8.271 -3.566 5.963 1.00 92.50 186 HIS A N 1
ATOM 1495 C CA . HIS A 1 186 ? 9.138 -3.052 7.025 1.00 92.50 186 HIS A CA 1
ATOM 1496 C C . HIS A 1 186 ? 8.713 -1.672 7.541 1.00 92.50 186 HIS A C 1
ATOM 1498 O O . HIS A 1 186 ? 8.754 -1.440 8.750 1.00 92.50 186 HIS A O 1
ATOM 1504 N N . GLU A 1 187 ? 8.287 -0.779 6.650 1.00 87.75 187 GLU A N 1
ATOM 1505 C CA . GLU A 1 187 ? 7.895 0.592 6.994 1.00 87.75 187 GLU A CA 1
ATOM 1506 C C . GLU A 1 187 ? 6.474 0.714 7.548 1.00 87.75 187 GLU A C 1
ATOM 1508 O O . GLU A 1 187 ? 6.161 1.681 8.249 1.00 87.75 187 GLU A O 1
ATOM 1513 N N . THR A 1 188 ? 5.616 -0.281 7.301 1.00 93.19 188 THR A N 1
ATOM 1514 C CA . THR A 1 188 ? 4.202 -0.260 7.708 1.00 93.19 188 THR A CA 1
ATOM 1515 C C . THR A 1 188 ? 3.998 0.143 9.185 1.00 93.19 188 THR A C 1
ATOM 1517 O O . THR A 1 188 ? 3.170 1.022 9.452 1.00 93.19 188 THR A O 1
ATOM 1520 N N . PRO A 1 189 ? 4.754 -0.389 10.173 1.00 92.44 189 PRO A N 1
ATOM 1521 C CA . PRO A 1 189 ? 4.615 0.027 11.571 1.00 92.44 189 PRO A CA 1
ATOM 1522 C C . PRO A 1 189 ? 4.974 1.498 11.823 1.00 92.44 189 PRO A C 1
ATOM 1524 O O . PRO A 1 189 ? 4.378 2.134 12.693 1.00 92.44 189 PRO A O 1
ATOM 1527 N N . LEU A 1 190 ? 5.941 2.058 11.088 1.00 88.06 190 LEU A N 1
ATOM 1528 C CA . LEU A 1 190 ? 6.348 3.454 11.249 1.00 88.06 190 LEU A CA 1
ATOM 1529 C C . LEU A 1 190 ? 5.219 4.396 10.819 1.00 88.06 190 LEU A C 1
ATOM 1531 O O . LEU A 1 190 ? 4.868 5.305 11.573 1.00 88.06 190 LEU A O 1
ATOM 1535 N N . ILE A 1 191 ? 4.599 4.128 9.668 1.00 92.56 191 ILE A N 1
ATOM 1536 C CA . ILE A 1 191 ? 3.441 4.887 9.181 1.00 92.56 191 ILE A CA 1
ATOM 1537 C C . ILE A 1 191 ? 2.256 4.732 10.137 1.00 92.56 191 ILE A C 1
ATOM 1539 O O . ILE A 1 191 ? 1.683 5.736 10.566 1.00 92.56 191 ILE A O 1
ATOM 1543 N N . ALA A 1 192 ? 1.942 3.508 10.573 1.00 91.94 192 ALA A N 1
ATOM 1544 C CA . ALA A 1 192 ? 0.864 3.260 11.532 1.00 91.94 192 ALA A CA 1
ATOM 1545 C C . ALA A 1 192 ? 1.043 4.055 12.840 1.00 91.94 192 ALA A C 1
ATOM 1547 O O . ALA A 1 192 ? 0.080 4.623 13.360 1.00 91.94 192 ALA A O 1
ATOM 1548 N N . ASN A 1 193 ? 2.278 4.181 13.339 1.00 89.81 193 ASN A N 1
ATOM 1549 C CA . ASN A 1 193 ? 2.578 4.973 14.533 1.00 89.81 193 ASN A CA 1
ATOM 1550 C C . ASN A 1 193 ? 2.289 6.473 14.351 1.00 89.81 193 ASN A C 1
ATOM 1552 O O . ASN A 1 193 ? 1.871 7.132 15.307 1.00 89.81 193 ASN A O 1
ATOM 1556 N N . THR A 1 194 ? 2.475 7.033 13.149 1.00 90.38 194 THR A N 1
ATOM 1557 C CA . THR A 1 194 ? 2.114 8.439 12.880 1.00 90.38 194 THR A CA 1
ATOM 1558 C C . THR A 1 194 ? 0.602 8.656 12.984 1.00 90.38 194 THR A C 1
ATOM 1560 O O . THR A 1 194 ? 0.158 9.591 13.660 1.00 90.38 194 THR A O 1
ATOM 1563 N N . ILE A 1 195 ? -0.182 7.726 12.427 1.00 93.56 195 ILE A N 1
ATOM 1564 C CA . ILE A 1 195 ? -1.648 7.743 12.471 1.00 93.56 195 ILE A CA 1
ATOM 1565 C C . ILE A 1 195 ? -2.139 7.561 13.908 1.00 93.56 195 ILE A C 1
ATOM 1567 O O . ILE A 1 195 ? -2.989 8.318 14.374 1.00 93.56 195 ILE A O 1
ATOM 1571 N N . ALA A 1 196 ? -1.569 6.611 14.650 1.00 91.06 196 ALA A N 1
ATOM 1572 C CA . ALA A 1 196 ? -1.915 6.394 16.052 1.00 91.06 196 ALA A CA 1
ATOM 1573 C C . ALA A 1 196 ? -1.644 7.640 16.911 1.00 91.06 196 ALA A C 1
ATOM 1575 O O . ALA A 1 196 ? -2.404 7.949 17.828 1.00 91.06 196 ALA A O 1
ATOM 1576 N N . ARG A 1 197 ? -0.577 8.391 16.603 1.00 89.44 197 ARG A N 1
ATOM 1577 C CA . ARG A 1 197 ? -0.211 9.594 17.354 1.00 89.44 197 ARG A CA 1
ATOM 1578 C C . ARG A 1 197 ? -1.196 10.738 17.133 1.00 89.44 197 ARG A C 1
ATOM 1580 O O . ARG A 1 197 ? -1.586 11.385 18.104 1.00 89.44 197 ARG A O 1
ATOM 1587 N N . LYS A 1 198 ? -1.514 11.050 15.872 1.00 91.56 198 LYS A N 1
ATOM 1588 C CA . LYS A 1 198 ? -2.249 12.271 15.488 1.00 91.56 198 LYS A CA 1
ATOM 1589 C C . LYS A 1 198 ? -2.966 12.142 14.126 1.00 91.56 198 LYS A C 1
ATOM 1591 O O . LYS A 1 198 ? -3.021 13.102 13.358 1.00 91.56 198 LYS A O 1
ATOM 1596 N N . LYS A 1 199 ? -3.557 10.975 13.863 1.00 95.31 199 LYS A N 1
ATOM 1597 C CA . LYS A 1 199 ? -4.396 10.672 12.690 1.00 95.31 199 LYS A CA 1
ATOM 1598 C C . LYS A 1 199 ? -3.684 10.911 11.346 1.00 95.31 199 LYS A C 1
ATOM 1600 O O . LYS A 1 199 ? -2.453 10.925 11.291 1.00 95.31 199 LYS A O 1
ATOM 1605 N N . LEU A 1 200 ? -4.440 11.058 10.254 1.00 95.38 200 LEU A N 1
ATOM 1606 C CA . LEU A 1 200 ? -3.894 11.251 8.907 1.00 95.38 200 LEU A CA 1
ATOM 1607 C C . LEU A 1 200 ? -3.182 12.599 8.780 1.00 95.38 200 LEU A C 1
ATOM 1609 O O . LEU A 1 200 ? -2.228 12.701 8.014 1.00 95.38 200 LEU A O 1
ATOM 1613 N N . TYR A 1 201 ? -3.576 13.605 9.572 1.00 91.38 201 TYR A N 1
ATOM 1614 C CA . TYR A 1 201 ? -2.852 14.876 9.641 1.00 91.38 201 TYR A CA 1
ATOM 1615 C C . TYR A 1 201 ? -1.358 14.676 9.931 1.00 91.38 201 TYR A C 1
ATOM 1617 O O . TYR A 1 201 ? -0.513 15.236 9.238 1.00 91.38 201 TYR A O 1
ATOM 1625 N N . GLU A 1 202 ? -1.012 13.890 10.952 1.00 91.56 202 GLU A N 1
ATOM 1626 C CA . GLU A 1 202 ? 0.393 13.694 11.319 1.00 91.56 202 GLU A CA 1
ATOM 1627 C C . GLU A 1 202 ? 1.134 12.827 10.318 1.00 91.56 202 GLU A C 1
ATOM 1629 O O . GLU A 1 202 ? 2.286 13.131 10.031 1.00 91.56 202 GLU A O 1
ATOM 1634 N N . MET A 1 203 ? 0.479 11.809 9.760 1.00 93.75 203 MET A N 1
ATOM 1635 C CA . MET A 1 203 ? 1.043 11.027 8.662 1.00 93.75 203 MET A CA 1
ATOM 1636 C C . MET A 1 203 ? 1.452 11.947 7.507 1.00 93.75 203 MET A C 1
ATOM 1638 O O . MET A 1 203 ? 2.631 12.009 7.167 1.00 93.75 203 MET A O 1
ATOM 1642 N N . ASN A 1 204 ? 0.511 12.743 6.995 1.00 89.94 204 ASN A N 1
ATOM 1643 C CA . ASN A 1 204 ? 0.734 13.653 5.871 1.00 89.94 204 ASN A CA 1
ATOM 1644 C C . ASN A 1 204 ? 1.754 14.752 6.197 1.00 89.94 204 ASN A C 1
ATOM 1646 O O . ASN A 1 204 ? 2.522 15.165 5.341 1.00 89.94 204 ASN A O 1
ATOM 1650 N N . ARG A 1 205 ? 1.822 15.194 7.458 1.00 87.00 205 ARG A N 1
ATOM 1651 C CA . ARG A 1 205 ? 2.815 16.177 7.916 1.00 87.00 205 ARG A CA 1
ATOM 1652 C C . ARG A 1 205 ? 4.230 15.600 8.044 1.00 87.00 205 ARG A C 1
ATOM 1654 O O . ARG A 1 205 ? 5.194 16.365 8.015 1.00 87.00 205 ARG A O 1
ATOM 1661 N N . VAL A 1 206 ? 4.361 14.303 8.325 1.00 87.19 206 VAL A N 1
ATOM 1662 C CA . VAL A 1 206 ? 5.654 13.646 8.580 1.00 87.19 206 VAL A CA 1
ATOM 1663 C C . VAL A 1 206 ? 6.302 13.164 7.285 1.00 87.19 206 VAL A C 1
ATOM 1665 O O . VAL A 1 206 ? 7.523 13.248 7.164 1.00 87.19 206 VAL A O 1
ATOM 1668 N N . ILE A 1 207 ? 5.507 12.675 6.335 1.00 81.75 207 ILE A N 1
ATOM 1669 C CA . ILE A 1 207 ? 5.998 12.223 5.030 1.00 81.75 207 ILE A CA 1
ATOM 1670 C C . ILE A 1 207 ? 6.366 13.410 4.120 1.00 81.75 207 ILE A C 1
ATOM 1672 O O . ILE A 1 207 ? 6.073 14.566 4.419 1.00 81.75 207 ILE A O 1
ATOM 1676 N N . SER A 1 208 ? 7.059 13.135 3.012 1.00 86.50 208 SER A N 1
ATOM 1677 C CA . SER A 1 208 ? 7.401 14.163 2.020 1.00 86.50 208 SER A CA 1
ATOM 1678 C C . SER A 1 208 ? 6.171 14.620 1.227 1.00 86.50 208 SER A C 1
ATOM 1680 O O . SER A 1 208 ? 5.229 13.849 1.056 1.00 86.50 208 SER A O 1
ATOM 1682 N N . ASP A 1 209 ? 6.207 15.831 0.657 1.00 80.38 209 ASP A N 1
ATOM 1683 C CA . ASP A 1 209 ? 5.125 16.316 -0.218 1.00 80.38 209 ASP A CA 1
ATOM 1684 C C . ASP A 1 209 ? 4.895 15.371 -1.418 1.00 80.38 209 ASP A C 1
ATOM 1686 O O . ASP A 1 209 ? 3.758 15.183 -1.839 1.00 80.38 209 ASP A O 1
ATOM 1690 N N . THR A 1 210 ? 5.944 14.708 -1.926 1.00 76.06 210 THR A N 1
ATOM 1691 C CA . THR A 1 210 ? 5.833 13.663 -2.961 1.00 76.06 210 THR A CA 1
ATOM 1692 C C . THR A 1 210 ? 5.028 12.458 -2.478 1.00 76.06 210 THR A C 1
ATOM 1694 O O . THR A 1 210 ? 4.138 11.982 -3.184 1.00 76.06 210 THR A O 1
ATOM 1697 N N . ALA A 1 211 ? 5.333 11.959 -1.277 1.00 79.50 211 ALA A N 1
ATOM 1698 C CA . ALA A 1 211 ? 4.633 10.821 -0.693 1.00 79.50 211 ALA A CA 1
ATOM 1699 C C . ALA A 1 211 ? 3.178 11.176 -0.356 1.00 79.50 211 ALA A C 1
ATOM 1701 O O . ALA A 1 211 ? 2.278 10.383 -0.623 1.00 79.50 211 ALA A O 1
ATOM 1702 N N . GLU A 1 212 ? 2.925 12.384 0.156 1.00 87.25 212 GLU A N 1
ATOM 1703 C CA . GLU A 1 212 ? 1.566 12.868 0.403 1.00 87.25 212 GLU A CA 1
ATOM 1704 C C . GLU A 1 212 ? 0.773 13.004 -0.906 1.00 87.25 212 GLU A C 1
ATOM 1706 O O . GLU A 1 212 ? -0.366 12.542 -0.987 1.00 87.25 212 GLU A O 1
ATOM 1711 N N . TYR A 1 213 ? 1.375 13.568 -1.958 1.00 85.94 213 TYR A N 1
ATOM 1712 C CA . TYR A 1 213 ? 0.733 13.681 -3.268 1.00 85.94 213 TYR A CA 1
ATOM 1713 C C . TYR A 1 213 ? 0.373 12.305 -3.844 1.00 85.94 213 TYR A C 1
ATOM 1715 O O . TYR A 1 213 ? -0.754 12.091 -4.293 1.00 85.94 213 TYR A O 1
ATOM 1723 N N . GLY A 1 214 ? 1.309 11.351 -3.787 1.00 81.44 214 GLY A N 1
ATOM 1724 C CA . GLY A 1 214 ? 1.073 9.962 -4.186 1.00 81.44 214 GLY A CA 1
ATOM 1725 C C . GLY A 1 214 ? -0.028 9.288 -3.376 1.00 81.44 214 GLY A C 1
ATOM 1726 O O . GLY A 1 214 ? -0.883 8.616 -3.954 1.00 81.44 214 GLY A O 1
ATOM 1727 N N . CYS A 1 215 ? -0.071 9.537 -2.066 1.00 86.38 215 CYS A N 1
ATOM 1728 C CA . CYS A 1 215 ? -1.132 9.045 -1.196 1.00 86.38 215 CYS A CA 1
ATOM 1729 C C . CYS A 1 215 ? -2.510 9.543 -1.655 1.00 86.38 215 CYS A C 1
ATOM 1731 O O . CYS A 1 215 ? -3.431 8.738 -1.776 1.00 86.38 215 CYS A O 1
ATOM 1733 N N . TYR A 1 216 ? -2.652 10.829 -2.000 1.00 87.94 216 TYR A N 1
ATOM 1734 C CA . TYR A 1 216 ? -3.924 11.362 -2.501 1.00 87.94 216 TYR A CA 1
ATOM 1735 C C . TYR A 1 216 ? -4.325 10.802 -3.862 1.00 87.94 216 TYR A C 1
ATOM 1737 O O . TYR A 1 216 ? -5.499 10.500 -4.068 1.00 87.94 216 TYR A O 1
ATOM 1745 N N . LEU A 1 217 ? -3.389 10.640 -4.800 1.00 82.75 217 LEU A N 1
ATOM 1746 C CA . LEU A 1 217 ? -3.712 10.020 -6.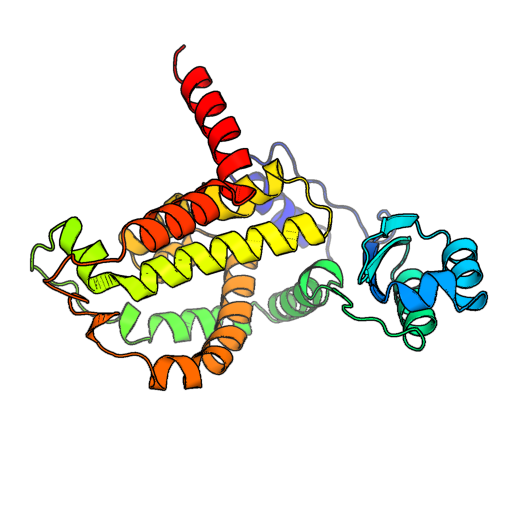089 1.00 82.75 217 LEU A CA 1
ATOM 1747 C C . LEU A 1 217 ? -4.224 8.590 -5.906 1.00 82.75 217 LEU A C 1
ATOM 1749 O O . LEU A 1 217 ? -5.244 8.223 -6.493 1.00 82.75 217 LEU A O 1
ATOM 1753 N N . PHE A 1 218 ? -3.551 7.809 -5.057 1.00 82.19 218 PHE A N 1
ATOM 1754 C CA . PHE A 1 218 ? -3.993 6.459 -4.736 1.00 82.19 218 PHE A CA 1
ATOM 1755 C C . PHE A 1 218 ? -5.353 6.466 -4.032 1.00 82.19 218 PHE A C 1
ATOM 1757 O O . PHE A 1 218 ? -6.243 5.728 -4.438 1.00 82.19 218 PHE A O 1
ATOM 1764 N N . ASP A 1 219 ? -5.556 7.320 -3.028 1.00 86.00 219 ASP A N 1
ATOM 1765 C CA . ASP A 1 219 ? -6.821 7.441 -2.294 1.00 86.00 219 ASP A CA 1
ATOM 1766 C C . ASP A 1 219 ? -8.003 7.759 -3.223 1.00 86.00 219 ASP A C 1
ATOM 1768 O O . ASP A 1 219 ? -9.040 7.091 -3.170 1.00 86.00 219 ASP A O 1
ATOM 1772 N N . HIS A 1 220 ? -7.831 8.725 -4.131 1.00 84.50 220 HIS A N 1
ATOM 1773 C CA . HIS A 1 220 ? -8.862 9.118 -5.091 1.00 84.50 220 HIS A CA 1
ATOM 1774 C C . HIS A 1 220 ? -9.187 8.027 -6.116 1.00 84.50 220 HIS A C 1
ATOM 1776 O O . HIS A 1 220 ? -10.323 7.969 -6.585 1.00 84.50 220 HIS A O 1
ATOM 1782 N N . ALA A 1 221 ? -8.230 7.161 -6.458 1.00 78.62 221 ALA A N 1
ATOM 1783 C CA . ALA A 1 221 ? -8.464 6.016 -7.336 1.00 78.62 221 ALA A CA 1
ATOM 1784 C C . ALA A 1 221 ? -9.057 4.811 -6.581 1.00 78.62 221 ALA A C 1
ATOM 1786 O O . ALA A 1 221 ? -9.945 4.124 -7.086 1.00 78.62 221 ALA A O 1
ATOM 1787 N N . CYS A 1 222 ? -8.586 4.566 -5.358 1.00 80.19 222 CYS A N 1
ATOM 1788 C CA . CYS A 1 222 ? -8.911 3.388 -4.562 1.00 80.19 222 CYS A CA 1
ATOM 1789 C C . CYS A 1 222 ? -10.312 3.469 -3.941 1.00 80.19 222 CYS A C 1
ATOM 1791 O O . CYS A 1 222 ? -11.062 2.494 -3.986 1.00 80.19 222 CYS A O 1
ATOM 1793 N N . LYS A 1 223 ? -10.716 4.634 -3.413 1.00 83.75 223 LYS A N 1
ATOM 1794 C CA . LYS A 1 223 ? -12.040 4.806 -2.788 1.00 83.75 223 LYS A CA 1
ATOM 1795 C C . LYS A 1 223 ? -13.205 4.457 -3.728 1.00 83.75 223 LYS A C 1
ATOM 1797 O O . LYS A 1 223 ? -14.049 3.668 -3.307 1.00 83.75 223 LYS A O 1
ATOM 1802 N N . PRO A 1 224 ? -13.266 4.965 -4.977 1.00 84.56 224 PRO A N 1
ATOM 1803 C CA . PRO A 1 224 ? -14.311 4.567 -5.920 1.00 84.56 224 PRO A CA 1
ATOM 1804 C C . PRO A 1 224 ? -14.265 3.076 -6.269 1.00 84.56 224 PRO A C 1
ATOM 1806 O O . PRO A 1 224 ? -15.308 2.439 -6.373 1.00 84.56 224 PRO A O 1
ATOM 1809 N N . LEU A 1 225 ? -13.064 2.501 -6.411 1.00 79.00 225 LEU A N 1
ATOM 1810 C CA . LEU A 1 225 ? -12.889 1.084 -6.741 1.00 79.00 225 LEU A CA 1
ATOM 1811 C C . LEU A 1 225 ? -13.448 0.160 -5.648 1.00 79.00 225 LEU A C 1
ATOM 1813 O O . LEU A 1 225 ? -14.015 -0.889 -5.950 1.00 79.00 225 LEU A O 1
ATOM 1817 N N . LEU A 1 226 ? -13.298 0.551 -4.382 1.00 82.19 226 LEU A N 1
ATOM 1818 C CA . LEU A 1 226 ? -13.775 -0.222 -3.237 1.00 82.19 226 LEU A CA 1
ATOM 1819 C C . LEU A 1 226 ? -15.231 0.072 -2.862 1.00 82.19 226 LEU A C 1
ATOM 1821 O O . LEU A 1 226 ? -15.772 -0.623 -2.005 1.00 82.19 226 LEU A O 1
ATOM 1825 N N . GLU A 1 227 ? -15.886 1.060 -3.474 1.00 85.88 227 GLU A N 1
ATOM 1826 C CA . GLU A 1 227 ? -17.209 1.522 -3.042 1.00 85.88 227 GLU A CA 1
ATOM 1827 C C . GLU A 1 227 ? -18.248 0.389 -3.034 1.00 85.88 227 GLU A C 1
ATOM 1829 O O . GLU A 1 227 ? -18.943 0.178 -2.037 1.00 85.88 227 GLU A O 1
ATOM 1834 N N . ASP A 1 228 ? -18.322 -0.381 -4.119 1.00 89.00 228 ASP A N 1
ATOM 1835 C CA . ASP A 1 228 ? -19.287 -1.474 -4.241 1.00 89.00 228 ASP A CA 1
ATOM 1836 C C . ASP A 1 228 ? -18.936 -2.669 -3.354 1.00 89.00 228 ASP A C 1
ATOM 1838 O O . ASP A 1 228 ? -19.832 -3.279 -2.771 1.00 89.00 228 ASP A O 1
ATOM 1842 N N . PHE A 1 229 ? -17.645 -2.954 -3.165 1.00 90.00 229 PHE A N 1
ATOM 1843 C CA . PHE A 1 229 ? -17.200 -3.950 -2.193 1.00 90.00 229 PHE A CA 1
ATOM 1844 C C . PHE A 1 229 ? -17.649 -3.560 -0.778 1.00 90.00 229 PHE A C 1
ATOM 1846 O O . PHE A 1 229 ? -18.286 -4.358 -0.091 1.00 90.00 229 PHE A O 1
ATOM 1853 N N . MET A 1 230 ? -17.423 -2.308 -0.370 1.00 92.81 230 MET A N 1
ATOM 1854 C CA . MET A 1 230 ? -17.773 -1.815 0.964 1.00 92.81 230 MET A CA 1
ATOM 1855 C C . MET A 1 230 ? -19.284 -1.832 1.240 1.00 92.81 230 MET A C 1
ATOM 1857 O O . MET A 1 230 ? -19.679 -1.990 2.392 1.00 92.81 230 MET A O 1
ATOM 1861 N N . LYS A 1 231 ? -20.145 -1.750 0.213 1.00 93.81 231 LYS A N 1
ATOM 1862 C CA . LYS A 1 231 ? -21.607 -1.922 0.366 1.00 93.81 231 LYS A CA 1
ATOM 1863 C C . LYS A 1 231 ? -22.005 -3.344 0.775 1.00 93.81 231 LYS A C 1
ATOM 1865 O O . LYS A 1 231 ? -23.078 -3.531 1.343 1.00 93.81 231 LYS A O 1
ATOM 1870 N N . THR A 1 232 ? -21.163 -4.336 0.485 1.00 92.81 232 THR A N 1
ATOM 1871 C CA . THR A 1 232 ? -21.392 -5.748 0.841 1.00 92.81 232 THR A CA 1
ATOM 1872 C C . THR A 1 232 ? -20.798 -6.136 2.196 1.00 92.81 232 THR A C 1
ATOM 1874 O O . THR A 1 232 ? -21.106 -7.203 2.720 1.00 92.81 232 THR A O 1
ATOM 1877 N N . VAL A 1 233 ? -19.961 -5.273 2.778 1.00 92.00 233 VAL A N 1
ATOM 1878 C CA . VAL A 1 233 ? -19.271 -5.526 4.044 1.00 92.00 233 VAL A CA 1
ATOM 1879 C C . VAL A 1 233 ? -20.241 -5.398 5.220 1.00 92.00 233 VAL A C 1
ATOM 1881 O O . VAL A 1 233 ? -20.949 -4.402 5.374 1.00 92.00 233 VAL A O 1
ATOM 1884 N N . HIS A 1 234 ? -20.233 -6.400 6.096 1.00 90.75 234 HIS A N 1
ATOM 1885 C CA . HIS A 1 234 ? -21.026 -6.427 7.321 1.00 90.75 234 HIS A CA 1
ATOM 1886 C C . HIS A 1 234 ? -20.228 -5.914 8.533 1.00 90.75 234 HIS A C 1
ATOM 1888 O O . HIS A 1 234 ? -19.000 -5.923 8.556 1.00 90.75 234 HIS A O 1
ATOM 1894 N N . THR A 1 235 ? -20.924 -5.457 9.581 1.00 89.06 235 THR A N 1
ATOM 1895 C CA . THR A 1 235 ? -20.266 -4.900 10.783 1.00 89.06 235 THR A CA 1
ATOM 1896 C C . THR A 1 235 ? -19.537 -5.943 11.636 1.00 89.06 235 THR A C 1
ATOM 1898 O O . THR A 1 235 ? -18.852 -5.587 12.580 1.00 89.06 235 THR A O 1
ATOM 1901 N N . ASP A 1 236 ? -19.730 -7.230 11.368 1.00 87.94 236 ASP A N 1
ATOM 1902 C CA . ASP A 1 236 ? -19.056 -8.342 12.053 1.00 87.94 236 ASP A CA 1
ATOM 1903 C C . ASP A 1 236 ? -17.617 -8.569 11.565 1.00 87.94 236 ASP A C 1
ATOM 1905 O O . ASP A 1 236 ? -16.846 -9.236 12.239 1.00 87.94 236 ASP A O 1
ATOM 1909 N N . VAL A 1 237 ? -17.212 -7.970 10.443 1.00 87.56 237 VAL A N 1
ATOM 1910 C CA . VAL A 1 237 ? -15.801 -7.910 10.021 1.00 87.56 237 VAL A CA 1
ATOM 1911 C C . VAL A 1 237 ? -15.171 -6.536 10.267 1.00 87.56 237 VAL A C 1
ATOM 1913 O O . VAL A 1 237 ? -13.959 -6.376 10.116 1.00 87.56 237 VAL A O 1
ATOM 1916 N N . ILE A 1 238 ? -15.977 -5.538 10.651 1.00 90.50 238 ILE A N 1
ATOM 1917 C CA . ILE A 1 238 ? -15.529 -4.184 10.989 1.00 90.50 238 ILE A CA 1
ATOM 1918 C C . ILE A 1 238 ? -16.454 -3.527 12.033 1.00 90.50 238 ILE A C 1
ATOM 1920 O O . ILE A 1 238 ? -17.602 -3.175 11.761 1.00 90.50 238 ILE A O 1
ATOM 1924 N N . GLY A 1 239 ? -15.941 -3.335 13.249 1.00 86.88 239 GLY A N 1
ATOM 1925 C CA . GLY A 1 239 ? -16.625 -2.685 14.375 1.00 86.88 239 GLY A CA 1
ATOM 1926 C C . GLY A 1 239 ? -17.326 -3.627 15.366 1.00 86.88 239 GLY A C 1
ATOM 1927 O O . GLY A 1 239 ? -17.675 -3.188 16.460 1.00 86.88 239 GLY A O 1
ATOM 1928 N N . LYS A 1 240 ? -17.519 -4.905 15.027 1.00 88.38 240 LYS A N 1
ATOM 1929 C CA . LYS A 1 240 ? -17.960 -5.975 15.938 1.00 88.38 240 LYS A CA 1
ATOM 1930 C C . LYS A 1 240 ? -17.121 -7.226 15.701 1.00 88.38 240 LYS A C 1
ATOM 1932 O O . LYS A 1 240 ? -16.526 -7.374 14.643 1.00 88.38 240 LYS A O 1
ATOM 1937 N N . SER A 1 241 ? -17.103 -8.116 16.689 1.00 84.56 241 SER A N 1
ATOM 1938 C CA . SER A 1 241 ? -16.416 -9.405 16.591 1.00 84.56 241 SER A CA 1
ATOM 1939 C C . SER A 1 241 ? -17.123 -10.343 15.606 1.00 84.56 241 SER A C 1
ATOM 1941 O O . SER A 1 241 ? -18.349 -10.480 15.657 1.00 84.56 241 SER A O 1
ATOM 1943 N N . PHE A 1 242 ? -16.332 -10.993 14.749 1.00 78.19 242 PHE A N 1
ATOM 1944 C CA . PHE A 1 242 ? -16.789 -11.888 13.681 1.00 78.19 242 PHE A CA 1
ATOM 1945 C C . PHE A 1 242 ? -17.493 -13.146 14.200 1.00 78.19 242 PHE A C 1
ATOM 1947 O O . PHE A 1 242 ? -18.522 -13.555 13.669 1.00 78.19 242 PHE A O 1
ATOM 1954 N N . SER A 1 243 ? -16.970 -13.762 15.260 1.00 71.62 243 SER A N 1
ATOM 1955 C CA . SER A 1 243 ? -17.556 -14.964 15.851 1.00 71.62 243 SER A CA 1
ATOM 1956 C C . SER A 1 243 ? -17.089 -15.151 17.292 1.00 71.62 243 SER A C 1
ATOM 1958 O O . SER A 1 243 ? -15.954 -14.837 17.636 1.00 71.62 243 SER A O 1
ATOM 1960 N N . LYS A 1 244 ? -17.965 -15.709 18.136 1.00 64.12 244 LYS A N 1
ATOM 1961 C CA . LYS A 1 244 ? -17.598 -16.258 19.458 1.00 64.12 244 LYS A CA 1
ATOM 1962 C C . LYS A 1 244 ? -17.254 -17.750 19.402 1.00 64.12 244 LYS A C 1
ATOM 1964 O O . LYS A 1 244 ? -16.825 -18.310 20.408 1.00 64.12 244 LYS A O 1
ATOM 1969 N N . ASP A 1 245 ? -17.511 -18.388 18.265 1.00 68.12 245 ASP A N 1
ATOM 1970 C CA . ASP A 1 245 ? -17.214 -19.789 18.001 1.00 68.12 245 ASP A CA 1
ATOM 1971 C C . ASP A 1 245 ? -15.918 -19.893 17.186 1.00 68.12 245 ASP A C 1
ATOM 1973 O O . ASP A 1 245 ? -15.795 -19.283 16.121 1.00 68.12 245 ASP A O 1
ATOM 1977 N N . ASN A 1 246 ? -14.962 -20.657 17.711 1.00 66.56 246 ASN A N 1
ATOM 1978 C CA . ASN A 1 246 ? -13.633 -20.866 17.131 1.00 66.56 246 ASN A CA 1
ATOM 1979 C C . ASN A 1 246 ? -13.564 -22.156 16.294 1.00 66.56 246 ASN A C 1
ATOM 1981 O O . ASN A 1 246 ? -12.473 -22.595 15.928 1.00 66.56 246 ASN A O 1
ATOM 1985 N N . GLY A 1 247 ? -14.706 -22.804 16.042 1.00 71.12 247 GLY A N 1
ATOM 1986 C CA . GLY A 1 247 ? -14.786 -23.990 15.199 1.00 71.12 247 GLY A CA 1
ATOM 1987 C C . GLY A 1 247 ? -14.420 -23.674 13.750 1.00 71.12 247 GLY A C 1
ATOM 1988 O O . GLY A 1 247 ? -15.247 -23.181 12.991 1.00 71.12 247 GLY A O 1
ATOM 1989 N N . VAL A 1 248 ? -13.189 -23.994 13.361 1.00 80.62 248 VAL A N 1
ATOM 1990 C CA . VAL A 1 248 ? -12.723 -23.976 11.969 1.00 80.62 248 VAL A CA 1
ATOM 1991 C C . VAL A 1 248 ? -12.213 -25.359 11.585 1.00 80.62 248 VAL A C 1
ATOM 1993 O O . VAL A 1 248 ? -11.777 -26.132 12.443 1.00 80.62 248 VAL A O 1
ATOM 1996 N N . ASP A 1 249 ? -12.272 -25.693 10.298 1.00 87.56 249 ASP A N 1
ATOM 1997 C CA . ASP A 1 249 ? -11.677 -26.933 9.813 1.00 87.56 249 ASP A CA 1
ATOM 1998 C C . ASP A 1 249 ? -10.152 -26.885 10.013 1.00 87.56 249 ASP A C 1
ATOM 2000 O O . ASP A 1 249 ? -9.458 -25.989 9.527 1.00 87.56 249 ASP A O 1
ATOM 2004 N N . ASN A 1 250 ? -9.614 -27.854 10.756 1.00 86.19 250 ASN A N 1
ATOM 2005 C CA . ASN A 1 250 ? -8.190 -27.881 11.087 1.00 86.19 250 ASN A CA 1
ATOM 2006 C C . ASN A 1 250 ? -7.294 -28.039 9.848 1.00 86.19 250 ASN A C 1
ATOM 2008 O O . ASN A 1 250 ? -6.173 -27.531 9.849 1.00 86.19 250 ASN A O 1
ATOM 2012 N N . GLN A 1 251 ? -7.740 -28.749 8.809 1.00 88.69 251 GLN A N 1
ATOM 2013 C CA . GLN A 1 251 ? -6.964 -28.915 7.578 1.00 88.69 251 GLN A CA 1
ATOM 2014 C C . GLN A 1 251 ? -6.939 -27.614 6.779 1.00 88.69 251 GLN A C 1
ATOM 2016 O O . GLN A 1 251 ? -5.873 -27.217 6.305 1.00 88.69 251 GLN A O 1
ATOM 2021 N N . GLU A 1 252 ? -8.078 -26.926 6.687 1.00 88.12 252 GLU A N 1
ATOM 2022 C CA . GLU A 1 252 ? -8.166 -25.607 6.058 1.00 88.12 252 GLU A CA 1
ATOM 2023 C C . GLU A 1 252 ? -7.289 -24.587 6.794 1.00 88.12 252 GLU A C 1
ATOM 2025 O O . GLU A 1 252 ? -6.470 -23.910 6.173 1.00 88.12 252 GLU A O 1
ATOM 2030 N N . LEU A 1 253 ? -7.354 -24.555 8.128 1.00 88.62 253 LEU A N 1
ATOM 2031 C CA . LEU A 1 253 ? -6.515 -23.681 8.948 1.00 88.62 253 LEU A CA 1
ATOM 2032 C C . LEU A 1 253 ? -5.016 -23.950 8.734 1.00 88.62 253 LEU A C 1
ATOM 2034 O O . LEU A 1 253 ? -4.219 -23.012 8.657 1.00 88.62 253 LEU A O 1
ATOM 2038 N N . ILE A 1 254 ? -4.606 -25.218 8.634 1.00 90.38 254 ILE A N 1
ATOM 2039 C CA . ILE A 1 254 ? -3.214 -25.582 8.328 1.00 90.38 254 ILE A CA 1
ATOM 2040 C C . ILE A 1 254 ? -2.827 -25.093 6.929 1.00 90.38 254 ILE A C 1
ATOM 2042 O O . ILE A 1 254 ? -1.741 -24.532 6.767 1.00 90.38 254 ILE A O 1
ATOM 2046 N N . ALA A 1 255 ? -3.695 -25.278 5.932 1.00 92.56 255 ALA A N 1
ATOM 2047 C CA . ALA A 1 255 ? -3.438 -24.861 4.558 1.00 92.56 255 ALA A CA 1
ATOM 2048 C C . ALA A 1 255 ? -3.291 -23.336 4.440 1.00 92.56 255 ALA A C 1
ATOM 2050 O O . ALA A 1 255 ? -2.314 -22.865 3.857 1.00 92.56 255 ALA A O 1
ATOM 2051 N N . VAL A 1 256 ? -4.190 -22.568 5.061 1.00 90.75 256 VAL A N 1
ATOM 2052 C CA . VAL A 1 256 ? -4.133 -21.098 5.088 1.00 90.75 256 VAL A CA 1
ATOM 2053 C C . VAL A 1 256 ? -2.868 -20.616 5.798 1.00 90.75 256 VAL A C 1
ATOM 2055 O O . VAL A 1 256 ? -2.121 -19.807 5.251 1.00 90.75 256 VAL A O 1
ATOM 2058 N N . ASN A 1 257 ? -2.559 -21.160 6.979 1.00 92.12 257 ASN A N 1
ATOM 2059 C CA . ASN A 1 257 ? -1.343 -20.798 7.713 1.00 92.12 257 ASN A CA 1
ATOM 2060 C C . ASN A 1 257 ? -0.067 -21.103 6.928 1.00 92.12 257 ASN A C 1
ATOM 2062 O O . ASN A 1 257 ? 0.905 -20.352 7.010 1.00 92.12 257 ASN A O 1
ATOM 2066 N N . LYS A 1 258 ? -0.053 -22.217 6.192 1.00 94.12 258 LYS A N 1
ATOM 2067 C CA . LYS A 1 258 ? 1.059 -22.573 5.318 1.00 94.12 258 LYS A CA 1
ATOM 2068 C C . LYS A 1 258 ? 1.192 -21.561 4.180 1.00 94.12 258 LYS A C 1
ATOM 2070 O O . LYS A 1 258 ? 2.281 -21.031 4.003 1.00 94.12 258 LYS A O 1
ATOM 2075 N N . ALA A 1 259 ? 0.100 -21.243 3.485 1.00 93.00 259 ALA A N 1
ATOM 2076 C CA . ALA A 1 259 ? 0.104 -20.282 2.383 1.00 93.00 259 ALA A CA 1
ATOM 2077 C C . ALA A 1 259 ? 0.626 -18.901 2.815 1.00 93.00 259 ALA A C 1
ATOM 2079 O O . ALA A 1 259 ? 1.477 -18.336 2.136 1.00 93.00 259 ALA A O 1
ATOM 2080 N N . ILE A 1 260 ? 0.194 -18.403 3.981 1.00 93.12 260 ILE A N 1
ATOM 2081 C CA . ILE A 1 260 ? 0.668 -17.125 4.537 1.00 93.12 260 ILE A CA 1
ATOM 2082 C C . ILE A 1 260 ? 2.188 -17.155 4.754 1.00 93.12 260 ILE A C 1
ATOM 2084 O O . ILE A 1 260 ? 2.901 -16.271 4.295 1.00 93.12 260 ILE A O 1
ATOM 2088 N N . ARG A 1 261 ? 2.707 -18.190 5.427 1.00 94.00 261 ARG A N 1
ATOM 2089 C CA . ARG A 1 261 ? 4.146 -18.298 5.742 1.00 94.00 261 ARG A CA 1
ATOM 2090 C C . ARG A 1 261 ? 5.016 -18.550 4.514 1.00 94.00 261 ARG A C 1
ATOM 2092 O O . ARG A 1 261 ? 6.217 -18.297 4.553 1.00 94.00 261 ARG A O 1
ATOM 2099 N N . GLU A 1 262 ? 4.436 -19.120 3.464 1.00 96.00 262 GLU A N 1
ATOM 2100 C CA . GLU A 1 262 ? 5.135 -19.427 2.221 1.00 96.00 262 GLU A CA 1
ATOM 2101 C C . GLU A 1 262 ? 5.143 -18.262 1.227 1.00 96.00 262 GLU A C 1
ATOM 2103 O O . GLU A 1 262 ? 5.852 -18.357 0.221 1.00 96.00 262 GLU A O 1
ATOM 2108 N N . HIS A 1 263 ? 4.431 -17.168 1.513 1.00 97.38 263 HIS A N 1
ATOM 2109 C CA . HIS A 1 263 ? 4.517 -15.946 0.726 1.00 97.38 263 HIS A CA 1
ATOM 2110 C C . HIS A 1 263 ? 5.952 -15.388 0.748 1.00 97.38 263 HIS A C 1
ATOM 2112 O O . HIS A 1 263 ? 6.618 -15.375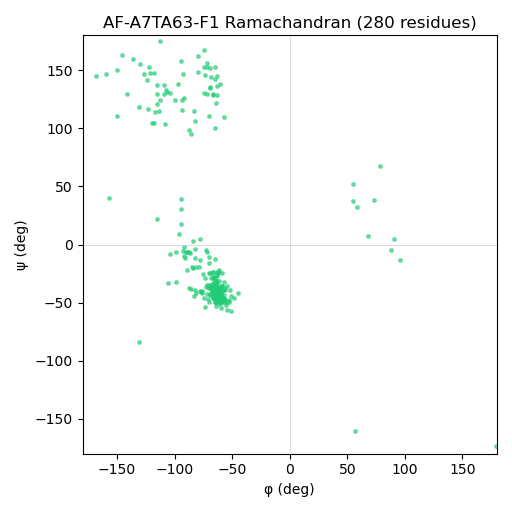 1.786 1.00 97.38 263 HIS A O 1
ATOM 2118 N N . GLU A 1 264 ? 6.447 -14.913 -0.397 1.00 96.50 264 GLU A N 1
ATOM 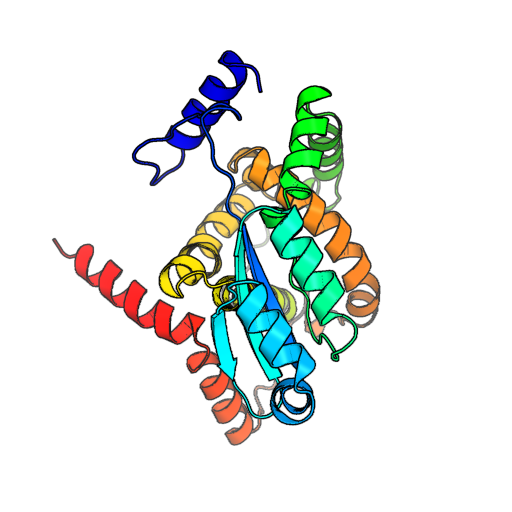2119 C CA . GLU A 1 264 ? 7.848 -14.484 -0.541 1.00 96.50 264 GLU A CA 1
ATOM 2120 C C . GLU A 1 264 ? 8.212 -13.329 0.407 1.00 96.50 264 GLU A C 1
ATOM 2122 O O . GLU A 1 264 ? 9.266 -13.377 1.040 1.00 96.50 264 GLU A O 1
ATOM 2127 N N . VAL A 1 265 ? 7.306 -12.360 0.611 1.00 96.94 265 VAL A N 1
ATOM 2128 C CA . VAL A 1 265 ? 7.489 -11.273 1.599 1.00 96.94 265 VAL A CA 1
ATOM 2129 C C . VAL A 1 265 ? 7.783 -11.792 3.015 1.00 96.94 265 VAL A C 1
ATOM 2131 O O . VAL A 1 265 ? 8.605 -11.214 3.727 1.00 96.94 265 VAL A O 1
ATOM 2134 N N . GLU A 1 266 ? 7.175 -12.915 3.415 1.00 97.81 266 GLU A N 1
ATOM 2135 C CA . GLU A 1 266 ? 7.371 -13.512 4.737 1.00 97.81 266 GLU A CA 1
ATOM 2136 C C . GLU A 1 266 ? 8.693 -14.275 4.820 1.00 97.81 266 GLU A C 1
ATOM 2138 O O . GLU A 1 266 ? 9.408 -14.155 5.819 1.00 97.81 266 GLU A O 1
ATOM 2143 N N . LYS A 1 267 ? 9.070 -15.004 3.762 1.00 97.06 267 LYS A N 1
ATOM 2144 C CA . LYS A 1 267 ? 10.368 -15.695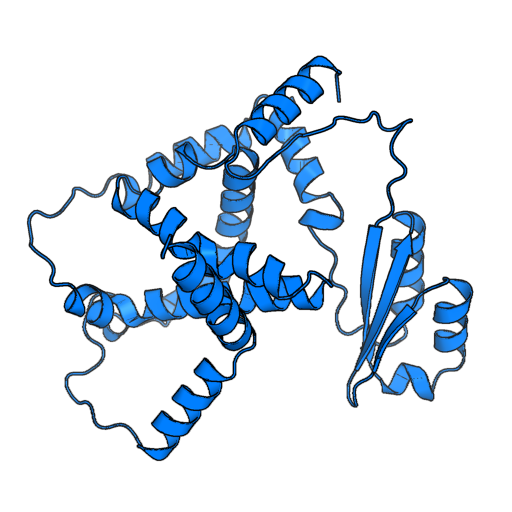 3.690 1.00 97.06 267 LYS A CA 1
ATOM 2145 C C . LYS A 1 267 ? 11.529 -14.706 3.755 1.00 97.06 267 LYS A C 1
ATOM 2147 O O . LYS A 1 267 ? 12.422 -14.858 4.590 1.00 97.06 267 LYS A O 1
ATOM 2152 N N . VAL A 1 268 ? 11.494 -13.682 2.904 1.00 94.56 268 VAL A N 1
ATOM 2153 C CA . VAL A 1 268 ? 12.508 -12.619 2.843 1.00 94.56 268 VAL A CA 1
ATOM 2154 C C . VAL A 1 268 ? 12.529 -11.853 4.163 1.00 94.56 268 VAL A C 1
ATOM 2156 O O . VAL A 1 268 ? 13.583 -11.682 4.780 1.00 94.56 268 VAL A O 1
ATOM 2159 N N . GLY A 1 269 ? 11.352 -11.481 4.667 1.00 95.31 269 GLY A N 1
ATOM 2160 C CA . GLY A 1 269 ? 11.213 -10.774 5.930 1.00 95.31 269 GLY A CA 1
ATOM 2161 C C . GLY A 1 269 ? 11.765 -11.538 7.128 1.00 95.31 269 GLY A C 1
ATOM 2162 O O . GLY A 1 269 ? 12.429 -10.944 7.978 1.00 95.31 269 GLY A O 1
ATOM 2163 N N . ALA A 1 270 ? 11.553 -12.853 7.203 1.00 94.56 270 ALA A N 1
ATOM 2164 C CA . ALA A 1 270 ? 12.100 -13.682 8.275 1.00 94.56 270 ALA A CA 1
ATOM 2165 C C . ALA A 1 270 ? 13.636 -13.632 8.310 1.00 94.56 270 ALA A C 1
ATOM 2167 O O . ALA A 1 270 ? 14.221 -13.457 9.383 1.00 94.56 270 ALA A O 1
ATOM 2168 N N . VAL A 1 271 ? 14.283 -13.721 7.144 1.00 92.19 271 VAL A N 1
ATOM 2169 C CA . VAL A 1 271 ? 15.746 -13.634 7.019 1.00 92.19 271 VAL A CA 1
ATOM 2170 C C . VAL A 1 271 ? 16.246 -12.249 7.437 1.00 92.19 271 VAL A C 1
ATOM 2172 O O . VAL A 1 271 ? 17.146 -12.139 8.273 1.00 92.19 271 VAL A O 1
ATOM 2175 N N . LEU A 1 272 ? 15.636 -11.180 6.919 1.00 90.69 272 LEU A N 1
ATOM 2176 C CA . LEU A 1 272 ? 16.057 -9.806 7.208 1.00 90.69 272 LEU A CA 1
ATOM 2177 C C . LEU A 1 272 ? 15.851 -9.431 8.685 1.00 90.69 272 LEU A C 1
ATOM 2179 O O . LEU A 1 272 ? 16.745 -8.861 9.316 1.00 90.69 272 LEU A O 1
ATOM 2183 N N . ARG A 1 273 ? 14.714 -9.806 9.290 1.00 91.06 273 ARG A N 1
ATOM 2184 C CA . ARG A 1 273 ? 14.432 -9.557 10.719 1.00 91.06 273 ARG A CA 1
ATOM 2185 C C . ARG A 1 273 ? 15.397 -10.295 11.644 1.00 91.06 273 ARG A C 1
ATOM 2187 O O . ARG A 1 273 ? 15.813 -9.728 12.661 1.00 91.06 273 ARG A O 1
ATOM 2194 N N . ALA A 1 274 ? 15.784 -11.523 11.297 1.00 86.69 274 ALA A N 1
ATOM 2195 C CA . ALA A 1 274 ? 16.791 -12.269 12.048 1.00 86.69 274 ALA A CA 1
ATOM 2196 C C . ALA A 1 274 ? 18.149 -11.546 12.029 1.00 86.69 274 ALA A C 1
ATOM 2198 O O . ALA A 1 274 ? 18.752 -11.340 13.087 1.00 86.69 274 ALA A O 1
ATOM 2199 N N . SER A 1 275 ? 18.578 -11.072 10.855 1.00 82.75 275 SER A N 1
ATOM 2200 C CA . SER A 1 275 ? 19.822 -10.309 10.686 1.00 82.75 275 SER A CA 1
ATOM 2201 C C . SER A 1 275 ? 19.823 -8.998 11.484 1.00 82.75 275 SER A C 1
ATOM 2203 O O . SER A 1 275 ? 20.776 -8.714 12.209 1.00 82.75 275 SER A O 1
ATOM 2205 N N . MET A 1 276 ? 18.732 -8.226 11.440 1.00 82.19 276 MET A N 1
ATOM 2206 C CA . MET A 1 276 ? 18.601 -6.978 12.209 1.00 82.19 276 MET A CA 1
ATOM 2207 C C . MET A 1 276 ? 18.626 -7.203 13.727 1.00 82.19 276 MET A C 1
ATOM 2209 O O . MET A 1 276 ? 19.202 -6.411 14.475 1.00 82.19 276 MET A O 1
ATOM 2213 N N . THR A 1 277 ? 18.027 -8.298 14.196 1.00 72.88 277 THR A N 1
ATOM 2214 C CA . THR A 1 277 ? 18.024 -8.654 15.622 1.00 72.88 277 THR A CA 1
ATOM 2215 C C . THR A 1 277 ? 19.423 -9.046 16.104 1.00 72.88 277 THR A C 1
ATOM 2217 O O . THR A 1 277 ? 19.806 -8.702 17.222 1.00 72.88 277 THR A O 1
ATOM 2220 N N . ALA A 1 278 ? 20.207 -9.722 15.259 1.00 56.97 278 ALA A N 1
ATOM 2221 C CA . ALA A 1 278 ? 21.593 -10.073 15.559 1.00 56.97 278 ALA A CA 1
ATOM 2222 C C . ALA A 1 278 ? 22.511 -8.838 15.642 1.00 56.97 278 ALA A C 1
ATOM 2224 O O . ALA A 1 278 ? 23.373 -8.786 16.516 1.00 56.97 278 ALA A O 1
ATOM 2225 N N . MET A 1 279 ? 22.290 -7.820 14.801 1.00 55.19 279 MET A N 1
ATOM 2226 C CA . MET A 1 279 ? 23.075 -6.575 14.817 1.00 55.19 279 MET A CA 1
ATOM 2227 C C . MET A 1 279 ? 22.848 -5.709 16.066 1.00 55.19 279 MET A C 1
ATOM 2229 O O . MET A 1 279 ? 23.762 -5.014 16.495 1.00 55.19 279 MET A O 1
ATOM 2233 N N . LYS A 1 280 ? 21.666 -5.767 16.697 1.00 51.19 280 LYS A N 1
ATOM 2234 C CA . LYS A 1 280 ? 21.373 -5.019 17.938 1.00 51.19 280 LYS A CA 1
ATOM 2235 C C . LYS A 1 280 ? 22.078 -5.568 19.193 1.00 51.19 280 LYS A C 1
ATOM 2237 O O . LYS A 1 280 ? 21.944 -4.973 20.256 1.00 51.19 280 LYS A O 1
ATOM 2242 N N . LYS A 1 281 ? 22.793 -6.696 19.103 1.00 39.72 281 LYS A N 1
ATOM 2243 C CA . LYS A 1 281 ? 23.437 -7.394 20.236 1.00 39.72 281 LYS A CA 1
ATOM 2244 C C . LYS A 1 281 ? 24.919 -7.027 20.469 1.00 39.72 281 LYS A C 1
ATOM 2246 O O . LYS A 1 281 ? 25.668 -7.875 20.953 1.00 39.72 281 LYS A O 1
ATOM 2251 N N . ILE A 1 282 ? 25.344 -5.800 20.156 1.00 41.25 282 ILE A N 1
ATOM 2252 C CA . ILE A 1 282 ? 26.709 -5.301 20.433 1.00 41.25 282 ILE A CA 1
ATOM 2253 C C . ILE A 1 282 ? 26.682 -4.300 21.586 1.00 41.25 282 ILE A C 1
ATOM 2255 O O . ILE A 1 282 ? 25.846 -3.372 21.524 1.00 41.25 282 ILE A O 1
#

Solvent-accessible surface area (backbone atoms only — not comparable to full-atom values): 16144 Å² total; per-residue (Å²): 133,57,75,68,58,45,50,52,52,33,61,52,50,45,68,41,92,89,44,89,73,62,83,80,74,54,79,92,73,50,85,73,66,46,76,41,50,41,32,25,35,31,65,40,66,77,76,34,74,64,54,56,48,50,38,59,76,65,68,36,44,78,76,48,79,52,93,67,34,29,32,36,37,30,71,33,42,70,72,56,45,53,47,50,49,65,70,42,52,84,49,52,52,72,44,76,68,76,44,53,68,81,68,37,51,47,56,48,58,51,52,54,31,51,77,60,70,36,50,61,58,54,49,51,53,54,53,51,63,67,32,68,75,66,65,52,76,84,75,88,72,88,76,57,76,67,52,57,54,44,23,27,45,52,58,55,49,50,54,52,52,49,33,51,50,50,29,51,52,36,38,74,72,69,43,54,64,68,59,24,35,49,81,29,62,64,46,46,64,60,54,50,50,31,33,73,74,51,37,67,64,39,36,52,68,71,48,50,74,68,56,41,48,51,50,50,57,49,50,70,56,47,53,68,71,44,47,69,60,58,74,73,60,56,53,37,38,46,79,30,60,67,66,94,71,84,88,66,60,67,66,58,52,52,52,53,56,49,53,58,57,66,34,65,66,45,51,54,45,53,55,54,54,51,52,56,58,59,66,70,73,117

Radius of gyration: 23.01 Å; Cα contacts (8 Å, |Δi|>4): 239; chains: 1; bounding box: 48×56×63 Å

Organism: Nematostella vectensis (NCBI:txid45351)

Secondary structure (DSSP, 8-state):
--HHHHHHHHHHHTTSTT--------TTT----EEEEEEEEHHHHHH-HHHHHHHHHTT-EEEEE-SSEEEEEEEE-HHHHHHHHHHHTTTTEEEEE--TTTTSHHHHHHHHHHHTTSHHHHHHHHHHHTSHHHHPPPP-S---HHHHHHS-HHHHHHHHHHHHHHHHHHHHTT--HHHHHIIIIITHHHHHHHHHHHHHHHHHHHS-HHHHHHHHHHHHHHHHHHHHHHHH--TTTTTS-S-S-----HHHHHHHHHHHHHSHHHHHHHHHHHHHHHHT--